Protein AF-A0A6G6WW47-F1 (afdb_monomer)

Foldseek 3Di:
DAAPLLADPPLDFADEPPDPVCVVVVPFLRYWYCQFFFALTQGLVGDGFDFDKDFLVLCVVCLFAFPQDNPVPPDDDVDDRPRDRIGTQRGRKWKKKWFDKFFQSVLLLVLLVVLLVVCVPPPLPPPLAPDRSSQLVVCLLAQHGSQQAGLLVVQRDHPCVVPVPDHRDDRDACCARPLPCQRHFCLHQCCLLQVQCNVPHPDSVSNSLSSSQGWGWDKDKDPQDPVVRGGTGIRTMTIGHDCVSHVVCSCPVRAPDQDTPNHHNAGRLAADDPPDWHWTWNDGPVGIDISTRRHHRMDGPDIDMDMGTDPSSVVSVVVSVVVVVVVDDDDPVVVVVVVPPDDDD

Nearest PDB structures (foldseek):
  8re3-assembly2_B  TM=8.094E-01  e=8.915E-19  Deinococcus radiodurans
  8re2-assembly1_A  TM=8.199E-01  e=2.166E-18  Deinococcus radiodurans
  5c2i-assembly1_D  TM=8.178E-01  e=2.072E-15  Nostoc sp. PCC 7120 = FACHB-418
  5c2i-assembly1_B  TM=8.128E-01  e=2.474E-15  Nostoc sp. PCC 7120 = FACHB-418
  5c2i-assembly1_A  TM=7.538E-01  e=3.326E-15  Nostoc sp. PCC 7120 = FACHB-418

pLDDT: mean 87.13, std 15.99, range [34.0, 98.62]

Structure (mmCIF, N/CA/C/O backbone):
data_AF-A0A6G6WW47-F1
#
_entry.id   AF-A0A6G6WW47-F1
#
loop_
_atom_site.group_PDB
_atom_site.id
_atom_site.type_symbol
_atom_site.label_atom_id
_atom_site.label_alt_id
_atom_site.label_comp_id
_atom_site.label_asym_id
_atom_site.label_entity_id
_atom_site.label_seq_id
_atom_site.pdbx_PDB_ins_code
_atom_site.Cartn_x
_atom_site.Cartn_y
_atom_site.Cartn_z
_atom_site.occupancy
_atom_site.B_iso_or_equiv
_atom_site.auth_seq_id
_atom_site.auth_comp_id
_atom_site.auth_asym_id
_atom_site.auth_atom_id
_atom_site.pdbx_PDB_model_num
ATOM 1 N N . MET A 1 1 ? 8.934 10.074 7.667 1.00 84.81 1 MET A N 1
ATOM 2 C CA . MET A 1 1 ? 8.170 11.097 6.914 1.00 84.81 1 MET A CA 1
ATOM 3 C C . MET A 1 1 ? 6.704 10.899 7.252 1.00 84.81 1 MET A C 1
ATOM 5 O O . MET A 1 1 ? 6.321 9.747 7.417 1.00 84.81 1 MET A O 1
ATOM 9 N N . LYS A 1 2 ? 5.922 11.968 7.418 1.00 93.69 2 LYS A N 1
ATOM 10 C CA . LYS A 1 2 ? 4.472 11.866 7.631 1.00 93.69 2 LYS A CA 1
ATOM 11 C C . LYS A 1 2 ? 3.735 12.345 6.388 1.00 93.69 2 LYS A C 1
ATOM 13 O O . LYS A 1 2 ? 4.197 13.291 5.753 1.00 93.69 2 LYS A O 1
ATOM 18 N N . GLU A 1 3 ? 2.652 11.668 6.038 1.00 94.50 3 GLU A N 1
ATOM 19 C CA . GLU A 1 3 ? 1.734 12.125 4.995 1.00 94.50 3 GLU A CA 1
ATOM 20 C C . GLU A 1 3 ? 0.726 13.154 5.572 1.00 94.50 3 GLU A C 1
ATOM 22 O O . GLU A 1 3 ? 0.686 13.334 6.793 1.00 94.50 3 GLU A O 1
ATOM 27 N N . PRO A 1 4 ? -0.020 13.897 4.735 1.00 95.75 4 PRO A N 1
ATOM 28 C CA . PRO A 1 4 ? -0.931 14.965 5.159 1.00 95.75 4 PRO A CA 1
ATOM 29 C C . PRO A 1 4 ? -1.975 14.620 6.233 1.00 95.75 4 PRO A C 1
ATOM 31 O O . PRO A 1 4 ? -2.266 15.490 7.050 1.00 95.75 4 PRO A O 1
ATOM 34 N N . PHE A 1 5 ? -2.510 13.394 6.307 1.00 96.31 5 PHE A N 1
ATOM 35 C CA . PHE A 1 5 ? -3.408 12.983 7.405 1.00 96.31 5 PHE A CA 1
ATOM 36 C C . PHE A 1 5 ? -2.664 12.758 8.745 1.00 96.31 5 PHE A C 1
ATOM 38 O O . PHE A 1 5 ? -3.272 12.571 9.809 1.00 96.31 5 PHE A O 1
ATOM 45 N N . GLY A 1 6 ? -1.332 12.840 8.733 1.00 96.00 6 GLY A N 1
ATOM 46 C CA . GLY A 1 6 ? -0.450 12.827 9.896 1.00 96.00 6 GLY A CA 1
ATOM 47 C C . GLY A 1 6 ? 0.144 11.461 10.239 1.00 96.00 6 GLY A C 1
ATOM 48 O O . GLY A 1 6 ? 0.785 11.341 11.289 1.00 96.00 6 GLY A O 1
ATOM 49 N N . PHE A 1 7 ? -0.038 10.448 9.394 1.00 97.81 7 PHE A N 1
ATOM 50 C CA . PHE A 1 7 ? 0.500 9.103 9.582 1.00 97.81 7 PHE A CA 1
ATOM 51 C C . PHE A 1 7 ? 1.934 8.994 9.076 1.00 97.81 7 PHE A C 1
ATOM 53 O O . PHE A 1 7 ? 2.295 9.551 8.040 1.00 97.81 7 PHE A O 1
ATOM 60 N N . VAL A 1 8 ? 2.780 8.260 9.805 1.00 96.44 8 VAL A N 1
ATOM 61 C CA . VAL A 1 8 ? 4.116 7.911 9.307 1.00 96.44 8 VAL A CA 1
ATOM 62 C C . VAL A 1 8 ? 3.977 6.996 8.093 1.00 96.44 8 VAL A C 1
ATOM 64 O O . VAL A 1 8 ? 3.407 5.909 8.183 1.00 96.44 8 VAL A O 1
ATOM 67 N N . ASP A 1 9 ? 4.564 7.420 6.978 1.00 93.88 9 ASP A N 1
ATOM 68 C CA . ASP A 1 9 ? 4.639 6.639 5.749 1.00 93.88 9 ASP A CA 1
ATOM 69 C C . ASP A 1 9 ? 6.059 6.086 5.516 1.00 93.88 9 ASP A C 1
ATOM 71 O O . ASP A 1 9 ? 7.041 6.516 6.128 1.00 93.88 9 ASP A O 1
ATOM 75 N N . GLY A 1 10 ? 6.165 5.099 4.627 1.00 92.75 10 GLY A N 1
ATOM 76 C CA . GLY A 1 10 ? 7.401 4.418 4.256 1.00 92.75 10 GLY A CA 1
ATOM 77 C C . GLY A 1 10 ? 7.805 3.286 5.201 1.00 92.75 10 GLY A C 1
ATOM 78 O O . GLY A 1 10 ? 8.890 2.743 5.037 1.00 92.75 10 GLY A O 1
ATOM 79 N N . VAL A 1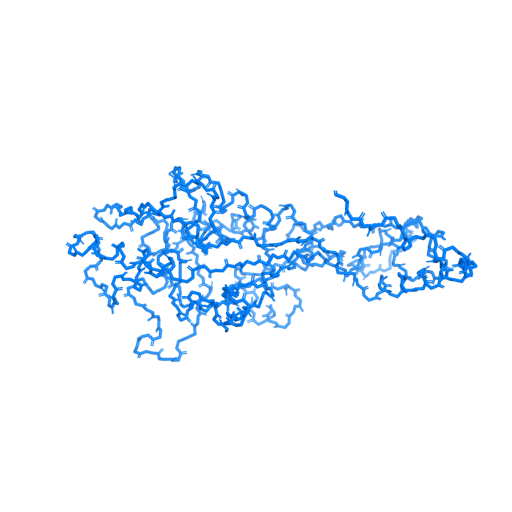 11 ? 6.947 2.910 6.159 1.00 94.62 11 VAL A N 1
ATOM 80 C CA . VAL A 1 11 ? 7.225 1.835 7.134 1.00 94.62 11 VAL A CA 1
ATOM 81 C C . VAL A 1 11 ? 7.288 0.463 6.464 1.00 94.62 11 VAL A C 1
ATOM 83 O O . VAL A 1 11 ? 8.220 -0.302 6.689 1.00 94.62 11 VAL A O 1
ATOM 86 N N . SER A 1 12 ? 6.282 0.137 5.646 1.00 94.62 12 SER A N 1
ATOM 87 C CA . SER A 1 12 ? 6.177 -1.174 5.005 1.00 94.62 12 SER A CA 1
ATOM 88 C C . SER A 1 12 ? 6.688 -1.116 3.573 1.00 94.62 12 SER A C 1
ATOM 90 O O . SER A 1 12 ? 5.996 -0.607 2.689 1.00 94.62 12 SER A O 1
ATOM 92 N N . GLN A 1 13 ? 7.901 -1.625 3.361 1.00 94.69 13 GLN A N 1
ATOM 93 C CA . GLN A 1 13 ? 8.553 -1.715 2.055 1.00 94.69 13 GLN A CA 1
ATOM 94 C C . GLN A 1 13 ? 9.030 -3.148 1.788 1.00 94.69 13 GLN A C 1
ATOM 96 O O . GLN A 1 13 ? 9.307 -3.894 2.733 1.00 94.69 13 GLN A O 1
ATOM 101 N N . PRO A 1 14 ? 9.066 -3.583 0.519 1.00 95.69 14 PRO A N 1
ATOM 102 C CA . PRO A 1 14 ? 9.706 -4.838 0.150 1.00 95.69 14 PRO A CA 1
ATOM 103 C C . PRO A 1 14 ? 11.213 -4.790 0.416 1.00 95.69 14 PRO A C 1
ATOM 105 O O . PRO A 1 14 ? 11.856 -3.764 0.199 1.00 95.69 14 PRO A O 1
ATOM 108 N N . LEU A 1 15 ? 11.782 -5.918 0.841 1.00 95.25 15 LEU A N 1
ATOM 109 C CA . LEU A 1 15 ? 13.226 -6.099 0.958 1.00 95.25 15 LEU A CA 1
ATOM 110 C C . LEU A 1 15 ? 13.729 -6.874 -0.258 1.00 95.25 15 LEU A C 1
ATOM 112 O O . LEU A 1 15 ? 13.485 -8.071 -0.402 1.00 95.25 15 LEU A O 1
ATOM 116 N N . ILE A 1 16 ? 14.435 -6.183 -1.149 1.00 95.44 16 ILE A N 1
ATOM 117 C CA . ILE A 1 16 ? 14.914 -6.781 -2.396 1.00 95.44 16 ILE A CA 1
ATOM 118 C C . ILE A 1 16 ? 16.117 -7.680 -2.101 1.00 95.44 16 ILE A C 1
ATOM 120 O O . ILE A 1 16 ? 17.148 -7.206 -1.605 1.00 95.44 16 ILE A O 1
ATOM 124 N N . ARG A 1 17 ? 16.006 -8.974 -2.420 1.00 94.19 17 ARG A N 1
ATOM 125 C CA . ARG A 1 17 ? 17.096 -9.949 -2.260 1.00 94.19 17 ARG A CA 1
ATOM 126 C C . ARG A 1 17 ? 18.360 -9.470 -2.980 1.00 94.19 17 ARG A C 1
ATOM 128 O O . ARG A 1 17 ? 18.305 -8.935 -4.082 1.00 94.19 17 ARG A O 1
ATOM 135 N N . GLY A 1 18 ? 19.510 -9.652 -2.333 1.00 89.94 18 GLY A N 1
ATOM 136 C CA . GLY A 1 18 ? 20.811 -9.177 -2.821 1.00 89.94 18 GLY A CA 1
ATOM 137 C C . GLY A 1 18 ? 21.220 -7.789 -2.310 1.00 89.94 18 GLY A C 1
ATOM 138 O O . GLY A 1 18 ? 22.408 -7.467 -2.342 1.00 89.94 18 GLY A O 1
ATOM 139 N N . THR A 1 19 ? 20.294 -6.992 -1.765 1.00 92.38 19 THR A N 1
ATOM 140 C CA . THR A 1 19 ? 20.631 -5.719 -1.102 1.00 92.38 19 THR A CA 1
ATOM 141 C C . THR A 1 19 ? 21.221 -5.937 0.297 1.00 92.38 19 THR A C 1
ATOM 143 O O . THR A 1 19 ? 20.983 -6.960 0.940 1.00 92.38 19 THR A O 1
ATOM 146 N N . LEU A 1 20 ? 21.970 -4.952 0.813 1.00 91.44 20 LEU A N 1
ATOM 147 C CA . LEU A 1 20 ? 22.524 -5.007 2.176 1.00 91.44 20 LEU A CA 1
ATOM 148 C C . LEU A 1 20 ? 21.438 -5.114 3.255 1.00 91.44 20 LEU A C 1
ATOM 150 O O . LEU A 1 20 ? 21.653 -5.763 4.272 1.00 91.44 20 LEU A O 1
ATOM 154 N N . GLN A 1 21 ? 20.282 -4.484 3.037 1.00 88.69 21 GLN A N 1
ATOM 155 C CA . GLN A 1 21 ? 19.154 -4.548 3.967 1.00 88.69 21 GLN A CA 1
ATOM 156 C C . GLN A 1 21 ? 18.558 -5.957 4.012 1.00 88.69 21 GLN A C 1
ATOM 158 O O . GLN A 1 21 ? 18.361 -6.488 5.098 1.00 88.69 21 GLN A O 1
ATOM 163 N N . ALA A 1 22 ? 18.367 -6.595 2.852 1.00 91.69 22 ALA A N 1
ATOM 164 C CA . ALA A 1 22 ? 17.894 -7.975 2.783 1.00 91.69 22 ALA A CA 1
ATOM 165 C C . ALA A 1 22 ? 18.866 -8.967 3.446 1.00 91.69 22 ALA A C 1
ATOM 167 O O . ALA A 1 22 ? 18.422 -9.855 4.161 1.00 91.69 22 ALA A O 1
ATOM 168 N N . LYS A 1 23 ? 20.185 -8.780 3.289 1.00 91.50 23 LYS A N 1
ATOM 169 C CA . LYS A 1 23 ? 21.205 -9.611 3.967 1.00 91.50 23 LYS A CA 1
ATOM 170 C C . LYS A 1 23 ? 21.188 -9.492 5.494 1.00 91.50 23 LYS A C 1
ATOM 172 O O . LYS A 1 23 ? 21.652 -10.380 6.188 1.00 91.50 23 LYS A O 1
ATOM 177 N N . ARG A 1 24 ? 20.695 -8.375 6.036 1.00 90.94 24 ARG A N 1
ATOM 178 C CA . ARG A 1 24 ? 20.545 -8.186 7.490 1.00 90.94 24 ARG A CA 1
ATOM 179 C C . ARG A 1 24 ? 19.235 -8.765 8.029 1.00 90.94 24 ARG A C 1
ATOM 181 O O . ARG A 1 24 ? 19.043 -8.772 9.238 1.00 90.94 24 ARG A O 1
ATOM 188 N N . ALA A 1 25 ? 18.341 -9.200 7.146 1.00 90.62 25 ALA A N 1
ATOM 189 C CA . ALA A 1 25 ? 16.989 -9.634 7.465 1.00 90.62 25 ALA A CA 1
ATOM 190 C C . ALA A 1 25 ? 16.604 -10.844 6.594 1.00 90.62 25 ALA A C 1
ATOM 192 O O . ALA A 1 25 ? 15.568 -10.835 5.932 1.00 90.62 25 ALA A O 1
ATOM 193 N N . GLU A 1 26 ? 17.465 -11.868 6.564 1.00 86.88 26 GLU A N 1
ATOM 194 C CA . GLU A 1 26 ? 17.342 -13.033 5.666 1.00 86.88 26 GLU A CA 1
ATOM 195 C C . GLU A 1 26 ? 16.099 -13.899 5.930 1.00 86.88 26 GLU A C 1
ATOM 197 O O . GLU A 1 26 ? 15.648 -14.615 5.037 1.00 86.88 26 GLU A O 1
ATOM 202 N N . GLU A 1 27 ? 15.509 -13.776 7.117 1.00 88.25 27 GLU A N 1
ATOM 203 C CA . GLU A 1 27 ? 14.279 -14.467 7.519 1.00 88.25 27 GLU A CA 1
ATOM 204 C C . GLU A 1 27 ? 13.033 -13.566 7.442 1.00 88.25 27 GLU A C 1
ATOM 206 O O . GLU A 1 27 ? 11.940 -13.979 7.821 1.00 88.25 27 GLU A O 1
ATOM 211 N N . SER A 1 28 ? 13.166 -12.327 6.949 1.00 93.06 28 SER A N 1
ATOM 212 C CA . SER A 1 28 ? 12.041 -11.388 6.883 1.00 93.06 28 SER A CA 1
ATOM 213 C C . SER A 1 28 ? 10.956 -11.863 5.920 1.00 93.06 28 SER A C 1
ATOM 215 O O . SER A 1 28 ? 11.213 -12.226 4.766 1.00 93.06 28 SER A O 1
ATOM 217 N N . ILE A 1 29 ? 9.704 -11.715 6.353 1.00 94.31 29 ILE A N 1
ATOM 218 C CA . ILE A 1 29 ? 8.507 -11.993 5.546 1.00 94.31 29 ILE A CA 1
ATOM 219 C C . ILE A 1 29 ? 8.359 -11.036 4.351 1.00 94.31 29 ILE A C 1
ATOM 221 O O . ILE A 1 29 ? 7.514 -11.235 3.474 1.00 94.31 29 ILE A O 1
ATOM 225 N N . HIS A 1 30 ? 9.158 -9.966 4.314 1.00 94.75 30 HIS A N 1
ATOM 226 C CA . HIS A 1 30 ? 9.123 -8.944 3.275 1.00 94.75 30 HIS A CA 1
ATOM 227 C C . HIS A 1 30 ? 10.136 -9.161 2.154 1.00 94.75 30 HIS A C 1
ATOM 229 O O . HIS A 1 30 ? 10.204 -8.319 1.253 1.00 94.75 30 HIS A O 1
ATOM 235 N N . LEU A 1 31 ? 10.905 -10.250 2.201 1.00 95.31 31 LEU A N 1
ATOM 236 C CA . LEU A 1 31 ? 11.870 -10.581 1.166 1.00 95.31 31 LEU A CA 1
ATOM 237 C C . LEU A 1 31 ? 11.197 -10.922 -0.156 1.00 95.31 31 LEU A C 1
ATOM 239 O O . LEU A 1 31 ? 10.302 -11.761 -0.230 1.00 95.31 31 LEU A O 1
ATOM 243 N N . VAL A 1 32 ? 11.707 -10.306 -1.213 1.00 95.25 32 VAL A N 1
ATOM 244 C CA . VAL A 1 32 ? 11.216 -10.465 -2.578 1.00 95.25 32 VAL A CA 1
ATOM 245 C C . VAL A 1 32 ? 12.378 -10.438 -3.560 1.00 95.25 32 VAL A C 1
ATOM 247 O O . VAL A 1 32 ? 13.391 -9.762 -3.347 1.00 95.25 32 VAL A O 1
ATOM 250 N N . SER A 1 33 ? 12.256 -11.215 -4.626 1.00 94.19 33 SER A N 1
ATOM 251 C CA . SER A 1 33 ? 13.260 -11.298 -5.675 1.00 94.19 33 SER A CA 1
ATOM 252 C C . SER A 1 33 ? 13.367 -9.978 -6.449 1.00 94.19 33 SER A C 1
ATOM 254 O O . SER A 1 33 ? 12.375 -9.268 -6.616 1.00 94.19 33 SER A O 1
ATOM 256 N N . PRO A 1 34 ? 14.561 -9.631 -6.959 1.00 94.38 34 PRO A N 1
ATOM 257 C CA . PRO A 1 34 ? 14.764 -8.403 -7.725 1.00 94.38 34 PRO A CA 1
ATOM 258 C C . PRO A 1 34 ? 13.900 -8.298 -8.985 1.00 94.38 34 PRO A C 1
ATOM 260 O O . PRO A 1 34 ? 13.562 -7.179 -9.356 1.00 94.38 34 PRO A O 1
ATOM 263 N N . GLY A 1 35 ? 13.490 -9.414 -9.600 1.00 92.31 35 GLY A N 1
ATOM 264 C CA . GLY A 1 35 ? 12.604 -9.413 -10.770 1.00 92.31 35 GLY A CA 1
ATOM 265 C C . GLY A 1 35 ? 11.219 -8.822 -10.531 1.00 92.31 35 GLY A C 1
ATOM 266 O O . GLY A 1 35 ? 10.555 -8.435 -11.481 1.00 92.31 35 GLY A O 1
ATOM 267 N N . GLU A 1 36 ? 10.804 -8.667 -9.272 1.00 94.38 36 GLU A N 1
ATOM 268 C CA . GLU A 1 36 ? 9.579 -7.938 -8.922 1.00 94.38 36 GLU A CA 1
ATOM 269 C C . GLU A 1 36 ? 9.703 -6.421 -9.183 1.00 94.38 36 GLU A C 1
ATOM 271 O O . GLU A 1 36 ? 8.696 -5.726 -9.318 1.00 94.38 36 GLU A O 1
ATOM 276 N N . PHE A 1 37 ? 10.931 -5.882 -9.254 1.00 95.88 37 PHE A N 1
ATOM 277 C CA . PHE A 1 37 ? 11.186 -4.437 -9.389 1.00 95.88 37 PHE A CA 1
ATOM 278 C C . PHE A 1 37 ? 12.164 -4.061 -10.500 1.00 95.88 37 PHE A C 1
ATOM 280 O O . PHE A 1 37 ? 12.192 -2.894 -10.881 1.00 95.88 37 PHE A O 1
ATOM 287 N N . ILE A 1 38 ? 12.960 -4.996 -11.019 1.00 94.94 38 ILE A N 1
ATOM 288 C CA . ILE A 1 38 ? 13.988 -4.734 -12.029 1.00 94.94 38 ILE A CA 1
ATOM 289 C C . ILE A 1 38 ? 13.878 -5.760 -13.161 1.00 94.94 38 ILE A C 1
ATOM 291 O O . ILE A 1 38 ? 14.036 -6.962 -12.946 1.00 94.94 38 ILE A O 1
ATOM 295 N N . ILE A 1 39 ? 13.673 -5.279 -14.386 1.00 92.62 39 ILE A N 1
ATOM 296 C CA . ILE A 1 39 ? 13.569 -6.118 -15.585 1.00 92.62 39 ILE A CA 1
ATOM 297 C C . ILE A 1 39 ? 14.890 -6.848 -15.860 1.00 92.62 39 ILE A C 1
ATOM 299 O O . ILE A 1 39 ? 15.985 -6.279 -15.769 1.00 92.62 39 ILE A O 1
ATOM 303 N N . GLY A 1 40 ? 14.776 -8.123 -16.241 1.00 88.25 40 GLY A N 1
ATOM 304 C CA . GLY A 1 40 ? 15.901 -9.017 -16.524 1.00 88.25 40 GLY A CA 1
ATOM 305 C C . GLY A 1 40 ? 16.403 -9.808 -15.311 1.00 88.25 40 GLY A C 1
ATOM 306 O O . GLY A 1 40 ? 17.397 -10.534 -15.401 1.00 88.25 40 GLY A O 1
ATOM 307 N N . TYR A 1 41 ? 15.729 -9.692 -14.174 1.00 90.38 41 TYR A N 1
ATOM 308 C CA . TYR A 1 41 ? 15.999 -10.498 -12.991 1.00 90.38 41 TYR A CA 1
ATOM 309 C C . TYR A 1 41 ? 14.837 -11.472 -12.756 1.00 90.38 41 TYR A C 1
ATOM 311 O O . TYR A 1 41 ? 13.704 -11.122 -13.081 1.00 90.38 41 TYR A O 1
ATOM 319 N N . PRO A 1 42 ? 15.090 -12.673 -12.207 1.00 89.69 42 PRO A N 1
ATOM 320 C CA . PRO A 1 42 ? 14.027 -13.594 -11.836 1.00 89.69 42 PRO A CA 1
ATOM 321 C C . PRO A 1 42 ? 13.111 -12.985 -10.774 1.00 89.69 42 PRO A C 1
ATOM 323 O O . PRO A 1 42 ? 13.587 -12.358 -9.820 1.00 89.69 42 PRO A O 1
ATOM 326 N N . ASP A 1 43 ? 11.807 -13.165 -10.949 1.00 88.75 43 ASP A N 1
ATOM 327 C CA . ASP A 1 43 ? 10.774 -12.801 -9.984 1.00 88.75 43 ASP A CA 1
ATOM 328 C C . ASP A 1 43 ? 10.709 -13.823 -8.827 1.00 88.75 43 ASP A C 1
ATOM 330 O O . ASP A 1 43 ? 11.592 -14.675 -8.670 1.00 88.75 43 ASP A O 1
ATOM 334 N N . ASN A 1 44 ? 9.704 -13.733 -7.952 1.00 88.50 44 ASN A N 1
ATOM 335 C CA . ASN A 1 44 ? 9.575 -14.666 -6.825 1.00 88.50 44 ASN A CA 1
ATOM 336 C C . ASN A 1 44 ? 9.361 -16.132 -7.244 1.00 88.50 44 ASN A C 1
ATOM 338 O O . ASN A 1 44 ? 9.592 -17.031 -6.438 1.00 88.50 44 ASN A O 1
ATOM 342 N N . LEU A 1 45 ? 8.916 -16.381 -8.477 1.00 84.31 45 LEU A N 1
ATOM 343 C CA . LEU A 1 45 ? 8.707 -17.716 -9.037 1.00 84.31 45 LEU A CA 1
ATOM 344 C C . LEU A 1 45 ? 9.888 -18.184 -9.897 1.00 84.31 45 LEU A C 1
ATOM 346 O O . LEU A 1 45 ? 9.876 -19.309 -10.392 1.00 84.31 45 LEU A O 1
ATOM 350 N N . GLY A 1 46 ? 10.909 -17.343 -10.068 1.00 84.94 46 GLY A N 1
ATOM 351 C CA . GLY A 1 46 ? 12.055 -17.633 -10.918 1.00 84.94 46 GLY A CA 1
ATOM 352 C C . GLY A 1 46 ? 11.836 -17.293 -12.395 1.00 84.94 46 GLY A C 1
ATOM 353 O O . GLY A 1 46 ? 12.713 -17.583 -13.207 1.00 84.94 46 GLY A O 1
ATOM 354 N N . TYR A 1 47 ? 10.710 -16.670 -12.759 1.00 84.56 47 TYR A N 1
ATOM 355 C CA . TYR A 1 47 ? 10.449 -16.254 -14.136 1.00 84.56 47 TYR A CA 1
ATOM 356 C C . TYR A 1 47 ? 11.096 -14.905 -14.432 1.00 84.56 47 TYR A C 1
ATOM 358 O O . TYR A 1 47 ? 11.185 -14.036 -13.566 1.00 84.56 47 TYR A O 1
ATOM 366 N N . LEU A 1 48 ? 11.534 -14.715 -15.676 1.00 83.62 48 LEU A N 1
ATOM 367 C CA . LEU A 1 48 ? 11.960 -13.408 -16.160 1.00 83.62 48 LEU A CA 1
ATOM 368 C C . LEU A 1 48 ? 10.729 -12.637 -16.645 1.00 83.62 48 LEU A C 1
ATOM 370 O O . LEU A 1 48 ? 10.017 -13.145 -17.515 1.00 83.62 48 LEU A O 1
ATOM 374 N N . PRO A 1 49 ? 10.473 -11.428 -16.120 1.00 80.25 49 PRO A N 1
ATOM 375 C CA . PRO A 1 49 ? 9.370 -10.617 -16.600 1.00 80.25 49 PRO A CA 1
ATOM 376 C C . PRO A 1 49 ? 9.514 -10.271 -18.090 1.00 80.25 49 PRO A C 1
ATOM 378 O O . PRO A 1 49 ? 10.645 -10.165 -18.584 1.00 80.25 49 PRO A O 1
ATOM 381 N N . PRO A 1 50 ? 8.395 -10.044 -18.801 1.00 83.56 50 PRO A N 1
ATOM 382 C CA . PRO A 1 50 ? 8.426 -9.582 -20.181 1.00 83.56 50 PRO A CA 1
ATOM 383 C C . PRO A 1 50 ? 9.239 -8.293 -20.307 1.00 83.56 50 PRO A C 1
ATOM 385 O O . PRO A 1 50 ? 9.191 -7.419 -19.442 1.00 83.56 50 PRO A O 1
ATOM 388 N N . THR A 1 51 ? 9.971 -8.162 -21.409 1.00 88.38 51 THR A N 1
ATOM 389 C CA . THR A 1 51 ? 10.804 -6.990 -21.673 1.00 88.38 51 THR A CA 1
ATOM 390 C C . THR A 1 51 ? 10.603 -6.479 -23.092 1.00 88.38 51 THR A C 1
ATOM 392 O O . THR A 1 51 ? 10.393 -7.252 -24.033 1.00 88.38 51 THR A O 1
ATOM 395 N N . ALA A 1 52 ? 10.688 -5.161 -23.252 1.00 89.69 52 ALA A N 1
ATOM 396 C CA . ALA A 1 52 ? 10.745 -4.545 -24.564 1.00 89.69 52 ALA A CA 1
ATOM 397 C C . ALA A 1 52 ? 12.078 -4.889 -25.242 1.00 89.69 52 ALA A C 1
ATOM 399 O O . ALA A 1 52 ? 13.128 -4.997 -24.603 1.00 89.69 52 ALA A O 1
ATOM 400 N N . SER A 1 53 ? 12.049 -5.037 -26.564 1.00 90.50 53 SER A N 1
ATOM 401 C CA . SER A 1 53 ? 13.251 -5.300 -27.352 1.00 90.50 53 SER A CA 1
ATOM 402 C C . SER A 1 53 ? 13.212 -4.611 -28.712 1.00 90.50 53 SER A C 1
ATOM 404 O O . SER A 1 53 ? 12.138 -4.307 -29.237 1.00 90.50 53 SER A O 1
ATOM 406 N N . VAL A 1 54 ? 14.391 -4.396 -29.286 1.00 91.88 54 VAL A N 1
ATOM 407 C CA . VAL A 1 54 ? 14.598 -3.849 -30.636 1.00 91.88 54 VAL A CA 1
ATOM 408 C C . VAL A 1 54 ? 15.330 -4.867 -31.510 1.00 91.88 54 VAL A C 1
ATOM 410 O O . VAL A 1 54 ? 15.828 -5.876 -30.997 1.00 91.88 54 VAL A O 1
ATOM 413 N N . GLY A 1 55 ? 15.329 -4.675 -32.830 1.00 90.56 55 GLY A N 1
ATOM 414 C CA . GLY A 1 55 ? 16.109 -5.517 -33.733 1.00 90.56 55 GLY A CA 1
ATOM 415 C C . GLY A 1 55 ? 17.603 -5.222 -33.604 1.00 90.56 55 GLY A C 1
ATOM 416 O O . GLY A 1 55 ? 17.999 -4.128 -33.218 1.00 90.56 55 GLY A O 1
ATOM 417 N N . ARG A 1 56 ? 18.456 -6.183 -33.961 1.00 86.75 56 ARG A N 1
ATOM 418 C CA . ARG A 1 56 ? 19.916 -5.998 -33.980 1.00 86.75 56 ARG A CA 1
ATOM 419 C C . ARG A 1 56 ? 20.340 -4.805 -34.844 1.00 86.75 56 ARG A C 1
ATOM 421 O O . ARG A 1 56 ? 21.260 -4.089 -34.474 1.00 86.75 56 ARG A O 1
ATOM 428 N N . ASN A 1 57 ? 19.657 -4.586 -35.967 1.00 88.44 57 ASN A N 1
ATOM 429 C CA . ASN A 1 57 ? 19.946 -3.474 -36.876 1.00 88.44 57 ASN A CA 1
ATOM 430 C C . ASN A 1 57 ? 19.617 -2.100 -36.270 1.00 88.44 57 ASN A C 1
ATOM 432 O O . ASN A 1 57 ? 20.194 -1.107 -36.702 1.00 88.44 57 ASN A O 1
ATOM 436 N N . ASP A 1 58 ? 18.734 -2.048 -35.268 1.00 89.38 58 ASP A N 1
ATOM 437 C CA . ASP A 1 58 ? 18.382 -0.809 -34.570 1.00 89.38 58 ASP A CA 1
ATOM 438 C C . ASP A 1 58 ? 19.433 -0.428 -33.512 1.00 89.38 58 ASP A C 1
ATOM 440 O O . ASP A 1 58 ? 19.478 0.719 -33.078 1.00 89.38 58 ASP A O 1
ATOM 444 N N . ASP A 1 59 ? 20.318 -1.362 -33.135 1.00 87.50 59 ASP A N 1
ATOM 445 C CA . ASP A 1 59 ? 21.442 -1.165 -32.211 1.00 87.50 59 ASP A CA 1
ATOM 446 C C . ASP A 1 59 ? 22.791 -1.473 -32.893 1.00 87.50 59 ASP A C 1
ATOM 448 O O . ASP A 1 59 ? 23.481 -2.437 -32.544 1.00 87.50 59 ASP A O 1
ATOM 452 N N . PRO A 1 60 ? 23.207 -0.661 -33.885 1.00 83.62 60 PRO A N 1
ATOM 453 C CA . PRO A 1 60 ? 24.422 -0.913 -34.664 1.00 83.62 60 PRO A CA 1
ATOM 454 C C . PRO A 1 60 ? 25.710 -0.813 -33.834 1.00 83.62 60 PRO A C 1
ATOM 456 O O . PRO A 1 60 ? 26.760 -1.284 -34.266 1.00 83.62 60 PRO A O 1
ATOM 459 N N . LEU A 1 61 ? 25.638 -0.189 -32.655 1.00 86.31 61 LEU A N 1
ATOM 460 C CA . LEU A 1 61 ? 26.754 -0.030 -31.724 1.00 86.31 61 LEU A CA 1
ATOM 461 C C . LEU A 1 61 ? 26.806 -1.141 -30.658 1.00 86.31 61 LEU A C 1
ATOM 463 O O . LEU A 1 61 ? 27.669 -1.077 -29.785 1.00 86.31 61 LEU A O 1
ATOM 467 N N . ASP A 1 62 ? 25.900 -2.127 -30.729 1.00 87.06 62 ASP A N 1
ATOM 468 C CA . ASP A 1 62 ? 25.786 -3.273 -29.812 1.00 87.06 62 ASP A CA 1
ATOM 469 C C . ASP A 1 62 ? 25.802 -2.846 -28.332 1.00 87.06 62 ASP A C 1
ATOM 471 O O . ASP A 1 62 ? 26.502 -3.405 -27.485 1.00 87.06 62 ASP A O 1
ATOM 475 N N . LEU A 1 63 ? 25.061 -1.777 -28.025 1.00 87.88 63 LEU A N 1
ATOM 476 C CA . LEU A 1 63 ? 24.993 -1.207 -26.685 1.00 87.88 63 LEU A CA 1
ATOM 477 C C . LEU A 1 63 ? 24.110 -2.053 -25.779 1.00 87.88 63 LEU A C 1
ATOM 479 O O . LEU A 1 63 ? 24.415 -2.218 -24.598 1.00 87.88 63 LEU A O 1
ATOM 483 N N . LEU A 1 64 ? 22.992 -2.540 -26.306 1.00 89.31 64 LEU A N 1
ATOM 484 C CA . LEU A 1 64 ? 21.985 -3.278 -25.568 1.00 89.31 64 LEU A CA 1
ATO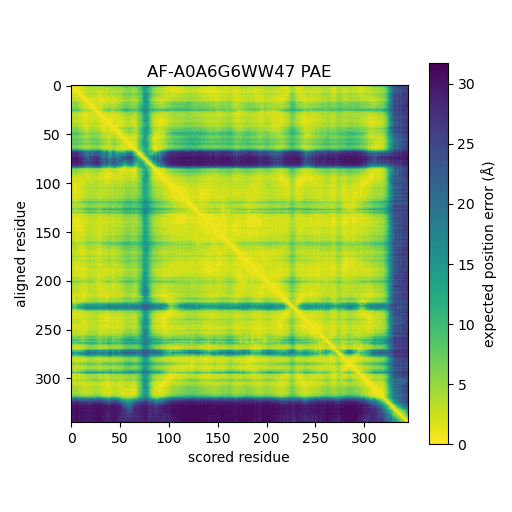M 485 C C . LEU A 1 64 ? 22.384 -4.759 -25.435 1.00 89.31 64 LEU A C 1
ATOM 487 O O . LEU A 1 64 ? 22.959 -5.353 -26.345 1.00 89.31 64 LEU A O 1
ATOM 491 N N . PRO A 1 65 ? 22.041 -5.414 -24.317 1.00 87.44 65 PRO A N 1
ATOM 492 C CA . PRO A 1 65 ? 22.287 -6.841 -24.161 1.00 87.44 65 PRO A CA 1
ATOM 493 C C . PRO A 1 65 ? 21.436 -7.666 -25.134 1.00 87.44 65 PRO A C 1
ATOM 495 O O . PRO A 1 65 ? 20.308 -7.304 -25.472 1.00 87.44 65 PRO A O 1
ATOM 498 N N . THR A 1 66 ? 21.954 -8.819 -25.559 1.00 84.81 66 THR A N 1
ATOM 499 C CA . THR A 1 66 ? 21.193 -9.757 -26.399 1.00 84.81 66 THR A CA 1
ATOM 500 C C . THR A 1 66 ? 20.047 -10.375 -25.600 1.00 84.81 66 THR A C 1
ATOM 502 O O . THR A 1 66 ? 20.248 -10.887 -24.496 1.00 84.81 66 THR A O 1
ATOM 505 N N . LEU A 1 67 ? 18.839 -10.347 -26.164 1.00 77.69 67 LEU A N 1
ATOM 506 C CA . LEU A 1 67 ? 17.667 -10.964 -25.551 1.00 77.69 67 LEU A CA 1
ATOM 507 C C . LEU A 1 67 ? 17.835 -12.495 -25.549 1.00 77.69 67 LEU A C 1
ATOM 509 O O . LEU A 1 67 ? 18.244 -13.073 -26.553 1.00 77.69 67 LEU A O 1
ATOM 513 N N . GLY A 1 68 ? 17.535 -13.160 -24.432 1.00 64.88 68 GLY A N 1
ATOM 514 C CA . GLY A 1 68 ? 17.753 -14.608 -24.271 1.00 64.88 68 GLY A CA 1
ATOM 515 C C . GLY A 1 68 ? 19.122 -14.992 -23.693 1.00 64.88 68 GLY A C 1
ATOM 516 O O . GLY A 1 68 ? 19.344 -16.162 -23.387 1.00 64.88 68 GLY A O 1
ATOM 517 N N . PHE A 1 69 ? 20.021 -14.026 -23.469 1.00 57.97 69 PHE A N 1
ATOM 518 C CA . PHE A 1 69 ? 21.161 -14.224 -22.575 1.00 57.97 69 PHE A CA 1
ATOM 519 C C . PHE A 1 69 ? 20.658 -14.318 -21.126 1.00 57.97 69 PHE A C 1
ATOM 521 O O . PHE A 1 69 ? 20.020 -13.387 -20.634 1.00 57.97 69 PHE A O 1
ATOM 528 N N . ASP A 1 70 ? 20.939 -15.430 -20.443 1.00 57.38 70 ASP A N 1
ATOM 529 C CA . ASP A 1 70 ? 20.677 -15.597 -19.009 1.00 57.38 70 ASP A CA 1
ATOM 530 C C . ASP A 1 70 ? 21.935 -15.213 -18.204 1.00 57.38 70 ASP A C 1
ATOM 532 O O . ASP A 1 70 ? 22.882 -16.001 -18.131 1.00 57.38 70 ASP A O 1
ATOM 536 N N . PRO A 1 71 ? 21.983 -14.028 -17.570 1.00 49.56 71 PRO A N 1
ATOM 537 C CA . PRO A 1 71 ? 23.141 -13.611 -16.785 1.00 49.56 71 PRO A CA 1
ATOM 538 C C . PRO A 1 71 ? 23.323 -14.391 -15.475 1.00 49.56 71 PRO A C 1
ATOM 540 O O . PRO A 1 71 ? 24.377 -14.259 -14.853 1.00 49.56 71 PRO A O 1
ATOM 543 N N . PHE A 1 72 ? 22.348 -15.202 -15.045 1.00 50.28 72 PHE A N 1
ATOM 544 C CA . PHE A 1 72 ? 22.488 -16.093 -13.887 1.00 50.28 72 PHE A CA 1
ATOM 545 C C . PHE A 1 72 ? 23.131 -17.436 -14.253 1.00 50.28 72 PHE A C 1
ATOM 547 O O . PHE A 1 72 ? 23.606 -18.150 -13.369 1.00 50.28 72 PHE A O 1
ATOM 554 N N . ARG A 1 73 ? 23.268 -17.749 -15.549 1.00 50.41 73 ARG A N 1
ATOM 555 C CA . ARG A 1 73 ? 24.120 -18.836 -16.054 1.00 50.41 73 ARG A CA 1
ATOM 556 C C . ARG A 1 73 ? 25.563 -18.357 -16.243 1.00 50.41 73 ARG A C 1
ATOM 558 O O . ARG A 1 73 ? 26.089 -18.311 -17.349 1.00 50.41 73 ARG A O 1
ATOM 565 N N . GLN A 1 74 ? 26.250 -18.036 -15.147 1.00 41.34 74 GLN A N 1
ATOM 566 C CA . GLN A 1 74 ? 27.704 -17.829 -15.169 1.00 41.34 74 GLN A CA 1
ATOM 567 C C . GLN A 1 74 ? 28.460 -19.170 -15.137 1.00 41.34 74 GLN A C 1
ATOM 569 O O . GLN A 1 74 ? 29.040 -19.492 -14.107 1.00 41.34 74 GLN A O 1
ATOM 574 N N . ARG A 1 75 ? 28.476 -19.963 -16.223 1.00 44.50 75 ARG A N 1
ATOM 575 C CA . ARG A 1 75 ? 29.496 -21.015 -16.474 1.00 44.50 75 ARG A CA 1
ATOM 576 C C . ARG A 1 75 ? 29.617 -21.332 -17.971 1.00 44.50 75 ARG A C 1
ATOM 578 O O . ARG A 1 75 ? 28.628 -21.191 -18.686 1.00 44.50 75 ARG A O 1
ATOM 585 N N . PRO A 1 76 ? 30.806 -21.759 -18.446 1.00 39.03 76 PRO A N 1
ATOM 586 C CA . PRO A 1 76 ? 31.058 -21.978 -19.861 1.00 39.03 76 PRO A CA 1
ATOM 587 C C . PRO A 1 76 ? 30.281 -23.211 -20.308 1.00 39.03 76 PRO A C 1
ATOM 589 O O . PRO A 1 76 ? 30.662 -24.343 -20.024 1.00 39.03 76 PRO A O 1
ATOM 592 N N . TYR A 1 77 ? 29.169 -22.996 -20.994 1.00 39.84 77 TYR A N 1
ATOM 593 C CA . TYR A 1 77 ? 28.631 -24.017 -21.870 1.00 39.84 77 TYR A CA 1
ATOM 594 C C . TYR A 1 77 ? 29.264 -23.769 -23.236 1.00 39.84 77 TYR A C 1
ATOM 596 O O . TYR A 1 77 ? 29.167 -22.668 -23.771 1.00 39.84 77 TYR A O 1
ATOM 604 N N . PHE A 1 78 ? 29.898 -24.787 -23.817 1.00 52.78 78 PHE A N 1
ATOM 605 C CA . PHE A 1 78 ? 30.387 -24.774 -25.204 1.00 52.78 78 PHE A CA 1
ATOM 606 C C . PHE A 1 78 ? 29.251 -24.650 -26.243 1.00 52.78 78 PHE A C 1
ATOM 608 O O . PHE A 1 78 ? 29.470 -24.848 -27.433 1.00 52.78 78 PHE A O 1
ATOM 615 N N . SER A 1 79 ? 28.028 -24.334 -25.815 1.00 49.22 79 SER A N 1
ATOM 616 C CA . SER A 1 79 ? 26.959 -23.886 -26.690 1.00 49.22 79 SER A CA 1
ATOM 617 C C . SER A 1 79 ? 27.043 -22.371 -26.820 1.00 49.22 79 SER A C 1
ATOM 619 O O . SER A 1 79 ? 26.833 -21.650 -25.840 1.00 49.22 79 SER A O 1
ATOM 621 N N . SER A 1 80 ? 27.299 -21.887 -28.032 1.00 48.97 80 SER A N 1
ATOM 622 C CA . SER A 1 80 ? 27.001 -20.506 -28.400 1.00 48.97 80 SER A CA 1
ATOM 623 C C . SER A 1 80 ? 25.580 -20.184 -27.918 1.00 48.97 80 SER A C 1
ATOM 625 O O . SER A 1 80 ? 24.664 -20.945 -28.251 1.00 48.97 80 SER A O 1
ATOM 627 N N . PRO A 1 81 ? 25.363 -19.125 -27.111 1.00 52.16 81 PRO A N 1
ATOM 628 C CA . PRO A 1 81 ? 24.013 -18.645 -26.848 1.00 52.16 81 PRO A CA 1
ATOM 629 C C . PRO A 1 81 ? 23.326 -18.520 -28.203 1.00 52.16 81 PRO A C 1
ATOM 631 O O . PRO A 1 81 ? 23.948 -17.995 -29.129 1.00 52.16 81 PRO A O 1
ATOM 634 N N . GLN A 1 82 ? 22.109 -19.047 -28.355 1.00 53.84 82 GLN A N 1
ATOM 635 C CA . GLN A 1 82 ? 21.347 -18.823 -29.581 1.00 53.84 82 GLN A CA 1
ATOM 636 C C . GLN A 1 82 ? 21.260 -17.310 -29.753 1.00 53.84 82 GLN A C 1
ATOM 638 O O . GLN A 1 82 ? 20.608 -16.625 -28.966 1.00 53.84 82 GLN A O 1
ATOM 643 N N . THR A 1 83 ? 22.031 -16.780 -30.701 1.00 57.47 83 THR A N 1
ATOM 644 C CA . THR A 1 83 ? 22.108 -15.352 -30.952 1.00 57.47 83 THR A CA 1
ATOM 645 C C . THR A 1 83 ? 20.745 -14.960 -31.470 1.00 57.47 83 THR A C 1
ATOM 647 O O . THR A 1 83 ? 20.404 -15.257 -32.612 1.00 57.47 83 THR A O 1
ATOM 650 N N . THR A 1 84 ? 19.927 -14.366 -30.611 1.00 71.06 84 THR A N 1
ATOM 651 C CA . THR A 1 84 ? 18.700 -13.751 -31.084 1.00 71.06 84 THR A CA 1
ATOM 652 C C . THR A 1 84 ? 19.088 -12.458 -31.794 1.00 71.06 84 THR A C 1
ATOM 654 O O . THR A 1 84 ? 19.985 -11.726 -31.358 1.00 71.06 84 THR A O 1
ATOM 657 N N . ASP A 1 85 ? 18.379 -12.132 -32.869 1.00 81.88 85 ASP A N 1
ATOM 658 C CA . ASP A 1 85 ? 18.487 -10.819 -33.513 1.00 81.88 85 ASP A CA 1
ATOM 659 C C . ASP A 1 85 ? 17.759 -9.728 -32.711 1.00 81.88 85 ASP A C 1
ATOM 661 O O . ASP A 1 85 ? 17.427 -8.668 -33.239 1.00 81.88 85 ASP A O 1
ATOM 665 N N . ARG A 1 86 ? 17.474 -9.979 -31.427 1.00 88.31 86 ARG A N 1
ATOM 666 C CA . ARG A 1 86 ? 16.743 -9.078 -30.543 1.00 88.31 86 ARG A CA 1
ATOM 667 C C . ARG A 1 86 ? 17.662 -8.560 -29.446 1.00 88.31 86 ARG A C 1
ATOM 669 O O . ARG A 1 86 ? 18.492 -9.278 -28.886 1.0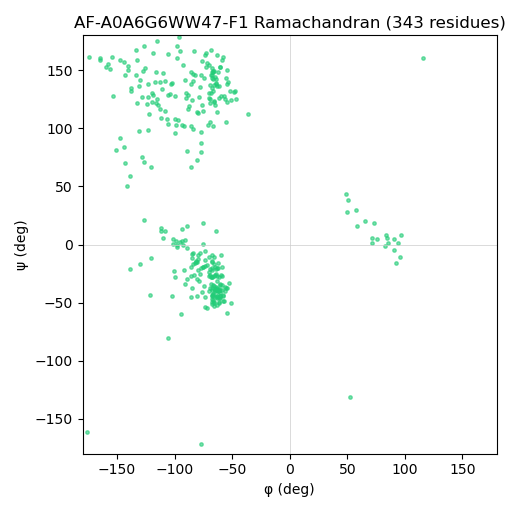0 88.31 86 ARG A O 1
ATOM 676 N N . ARG A 1 87 ? 17.502 -7.282 -29.135 1.00 90.12 87 ARG A N 1
ATOM 677 C CA . ARG A 1 87 ? 18.276 -6.551 -28.135 1.00 90.12 87 ARG A CA 1
ATOM 678 C C . ARG A 1 87 ? 17.345 -6.049 -27.043 1.00 90.12 87 ARG A C 1
ATOM 680 O O . ARG A 1 87 ? 16.302 -5.475 -27.343 1.00 90.12 87 ARG A O 1
ATOM 687 N N . ASP A 1 88 ? 17.679 -6.325 -25.790 1.00 90.75 88 ASP A N 1
ATOM 688 C CA . ASP A 1 88 ? 16.833 -6.060 -24.627 1.00 90.75 88 ASP A CA 1
ATOM 689 C C . ASP A 1 88 ? 16.996 -4.605 -24.158 1.00 90.75 88 ASP A C 1
ATOM 691 O O . ASP A 1 88 ? 17.949 -4.260 -23.456 1.00 90.75 88 ASP A O 1
ATOM 695 N N . ILE A 1 89 ? 16.051 -3.744 -24.552 1.00 92.56 89 ILE A N 1
ATOM 696 C CA . ILE A 1 89 ? 16.011 -2.335 -24.126 1.00 92.56 89 ILE A CA 1
ATOM 697 C C . ILE A 1 89 ? 15.418 -2.180 -22.720 1.00 92.56 89 ILE A C 1
ATOM 699 O O . ILE A 1 89 ? 15.685 -1.190 -22.039 1.00 92.56 89 ILE A O 1
ATOM 703 N N . GLY A 1 90 ? 14.628 -3.152 -22.255 1.00 92.56 90 GLY A N 1
ATOM 704 C CA . GLY A 1 90 ? 14.037 -3.105 -20.922 1.00 92.56 90 GLY A CA 1
ATOM 705 C C . GLY A 1 90 ? 15.020 -3.460 -19.806 1.00 92.56 90 GLY A C 1
ATOM 706 O O . GLY A 1 90 ? 14.794 -3.079 -18.656 1.00 92.56 90 GLY A O 1
ATOM 707 N N . ARG A 1 91 ? 16.126 -4.149 -20.121 1.00 91.69 91 ARG A N 1
ATOM 708 C CA . ARG A 1 91 ? 17.112 -4.637 -19.148 1.00 91.69 91 ARG A CA 1
ATOM 709 C C . ARG A 1 91 ? 17.531 -3.583 -18.124 1.00 91.69 91 ARG A C 1
ATOM 711 O O . ARG A 1 91 ? 17.960 -2.481 -18.470 1.00 91.69 91 ARG A O 1
ATOM 718 N N . ASN A 1 92 ? 17.524 -3.975 -16.847 1.00 93.50 92 ASN A N 1
ATOM 719 C CA . ASN A 1 92 ? 17.876 -3.121 -15.707 1.00 93.50 92 ASN A CA 1
ATOM 720 C C . ASN A 1 92 ? 17.006 -1.852 -15.597 1.00 93.50 92 ASN A C 1
ATOM 722 O O . ASN A 1 92 ? 17.395 -0.907 -14.910 1.00 93.50 92 ASN A O 1
ATOM 726 N N . GLY A 1 93 ? 15.867 -1.816 -16.289 1.00 95.50 93 GLY A N 1
ATOM 727 C CA . GLY A 1 93 ? 14.829 -0.812 -16.129 1.00 95.50 93 GLY A CA 1
ATOM 728 C C . GLY A 1 93 ? 13.713 -1.281 -15.200 1.00 95.50 93 GLY A C 1
ATOM 729 O O . GLY A 1 93 ? 13.728 -2.397 -14.676 1.00 95.50 93 GLY A O 1
ATOM 730 N N . THR A 1 94 ? 12.741 -0.404 -14.991 1.00 97.06 94 THR A N 1
ATOM 731 C CA . THR A 1 94 ? 11.553 -0.636 -14.159 1.00 97.06 94 THR A CA 1
ATOM 732 C C . THR A 1 94 ? 10.417 0.265 -14.632 1.00 97.06 94 THR A C 1
ATOM 734 O O . THR A 1 94 ? 10.669 1.263 -15.310 1.00 97.06 94 THR A O 1
ATOM 737 N N . PHE A 1 95 ? 9.175 -0.040 -14.275 1.00 97.38 95 PHE A N 1
ATOM 738 C CA . PHE A 1 95 ? 8.078 0.899 -14.466 1.00 97.38 95 PHE A CA 1
ATOM 739 C C . PHE A 1 95 ? 7.900 1.769 -13.228 1.00 97.38 95 PHE A C 1
ATOM 741 O O . PHE A 1 95 ? 8.026 1.314 -12.093 1.00 97.38 95 PHE A O 1
ATOM 748 N N . LEU A 1 96 ? 7.598 3.039 -13.469 1.00 98.06 96 LEU A N 1
ATOM 749 C CA . LEU A 1 96 ? 7.251 4.026 -12.464 1.00 98.06 96 LEU A CA 1
ATOM 750 C C . LEU A 1 96 ? 5.788 4.408 -12.651 1.00 98.06 96 LEU A C 1
ATOM 752 O O . LEU A 1 96 ? 5.410 4.998 -13.663 1.00 98.06 96 LEU A O 1
ATOM 756 N N . VAL A 1 97 ? 4.975 4.121 -11.646 1.00 98.31 97 VAL A N 1
ATOM 757 C CA . VAL A 1 97 ? 3.621 4.660 -11.556 1.00 98.31 97 VAL A CA 1
ATOM 758 C C . VAL A 1 97 ? 3.682 5.972 -10.795 1.00 98.31 97 VAL A C 1
ATOM 760 O O . VAL A 1 97 ? 4.249 6.014 -9.705 1.00 98.31 97 VAL A O 1
ATOM 763 N N . VAL A 1 98 ? 3.068 7.025 -11.336 1.00 97.94 98 VAL A N 1
ATOM 764 C CA . VAL A 1 98 ? 2.909 8.317 -10.659 1.00 97.94 98 VAL A CA 1
ATOM 765 C C . VAL A 1 98 ? 1.425 8.632 -10.522 1.00 97.94 98 VAL A C 1
ATOM 767 O O . VAL A 1 98 ? 0.679 8.579 -11.501 1.00 97.94 98 VAL A O 1
ATOM 770 N N . ARG A 1 99 ? 0.992 8.999 -9.314 1.00 96.38 99 ARG A N 1
ATOM 771 C CA . ARG A 1 99 ? -0.338 9.555 -9.044 1.00 96.38 99 ARG A CA 1
ATOM 772 C C . ARG A 1 99 ? -0.187 10.854 -8.256 1.00 96.38 99 ARG A C 1
ATOM 774 O O . ARG A 1 99 ? 0.451 10.882 -7.208 1.00 96.38 99 ARG A O 1
ATOM 781 N N . HIS A 1 100 ? -0.792 11.922 -8.755 1.00 95.12 100 HIS A N 1
ATOM 782 C CA . HIS A 1 100 ? -0.956 13.166 -8.014 1.00 95.12 100 HIS A CA 1
ATOM 783 C C . HIS A 1 100 ? -2.232 13.038 -7.178 1.00 95.12 100 HIS A C 1
ATOM 785 O O . HIS A 1 100 ? -3.335 13.097 -7.723 1.00 95.12 100 HIS A O 1
ATOM 791 N N . LEU A 1 101 ? -2.078 12.772 -5.881 1.00 95.00 101 LEU A N 1
ATOM 792 C CA . LEU A 1 101 ? -3.180 12.509 -4.959 1.00 95.00 101 LEU A CA 1
ATOM 793 C C . LEU A 1 101 ? -3.376 13.708 -4.038 1.00 95.00 101 LEU A C 1
ATOM 795 O O . LEU A 1 101 ? -2.578 13.928 -3.135 1.00 95.00 101 LEU A O 1
ATOM 799 N N . GLU A 1 102 ? -4.446 14.463 -4.243 1.00 95.12 102 GLU A N 1
ATOM 800 C CA . GLU A 1 102 ? -4.861 15.512 -3.315 1.00 95.12 102 GLU A CA 1
ATOM 801 C C . GLU A 1 102 ? -5.572 14.899 -2.111 1.00 95.12 102 GLU A C 1
ATOM 803 O O . GLU A 1 102 ? -6.421 14.026 -2.278 1.00 95.12 102 GLU A O 1
ATOM 808 N N . GLN A 1 103 ? -5.246 15.362 -0.905 1.00 95.25 103 GLN A N 1
ATOM 809 C CA . GLN A 1 103 ? -5.808 14.854 0.343 1.00 95.25 103 GLN A CA 1
ATOM 810 C C . GLN A 1 103 ? -6.617 15.942 1.049 1.00 95.25 103 GLN A C 1
ATOM 812 O O . GLN A 1 103 ? -6.116 17.013 1.391 1.00 95.25 103 GLN A O 1
ATOM 817 N N . ASN A 1 104 ? -7.892 15.655 1.292 1.00 94.31 104 ASN A N 1
ATOM 818 C CA . ASN A 1 104 ? -8.811 16.544 1.984 1.00 94.31 104 ASN A CA 1
ATOM 819 C C . ASN A 1 104 ? -8.757 16.288 3.497 1.00 94.31 104 ASN A C 1
ATOM 821 O O . ASN A 1 104 ? -9.596 15.571 4.042 1.00 94.31 104 ASN A O 1
ATOM 825 N N . VAL A 1 105 ? -7.737 16.854 4.150 1.00 94.75 105 VAL A N 1
ATOM 826 C CA . VAL A 1 105 ? -7.482 16.687 5.593 1.00 94.75 105 VAL A CA 1
ATOM 827 C C . VAL A 1 105 ? -8.681 17.141 6.425 1.00 94.75 105 VAL A C 1
ATOM 829 O O . VAL A 1 105 ? -9.123 16.395 7.292 1.00 94.75 105 VAL A O 1
ATOM 832 N N . ASP A 1 106 ? -9.287 18.280 6.084 1.00 94.06 106 ASP A N 1
ATOM 833 C CA . ASP A 1 106 ? -10.455 18.806 6.801 1.00 94.06 106 ASP A CA 1
ATOM 834 C C . ASP A 1 106 ? -11.638 17.831 6.759 1.00 94.06 106 ASP A C 1
ATOM 836 O O . ASP A 1 106 ? -12.279 17.574 7.775 1.00 94.06 106 ASP A O 1
ATOM 840 N N . SER A 1 107 ? -11.920 17.244 5.589 1.00 93.69 107 SER A N 1
ATOM 841 C CA . SER A 1 107 ? -13.004 16.263 5.464 1.00 93.69 107 SER A CA 1
ATOM 842 C C . SER A 1 107 ? -12.702 14.963 6.203 1.00 93.69 107 SER A C 1
ATOM 844 O O . SER A 1 107 ? -13.636 14.328 6.691 1.00 93.69 107 SER A O 1
ATOM 846 N N . PHE A 1 108 ? -11.436 14.548 6.255 1.00 95.44 108 PHE A N 1
ATOM 847 C CA . PHE A 1 108 ? -11.014 13.367 7.001 1.00 95.44 108 PHE A CA 1
ATOM 848 C C . PHE A 1 108 ? -11.179 13.587 8.507 1.00 95.44 108 PHE A C 1
ATOM 850 O O . PHE A 1 108 ? -11.845 12.799 9.176 1.00 95.44 108 PHE A O 1
ATOM 857 N N . ASP A 1 109 ? -10.648 14.691 9.031 1.00 96.19 109 ASP A N 1
ATOM 858 C CA . ASP A 1 109 ? -10.724 15.014 10.454 1.00 96.19 109 ASP A CA 1
ATOM 859 C C . ASP A 1 109 ? -12.174 15.260 10.900 1.00 96.19 109 ASP A C 1
ATOM 861 O O . ASP A 1 109 ? -12.576 14.779 11.962 1.00 96.19 109 ASP A O 1
ATOM 865 N N . ALA A 1 110 ? -12.992 15.921 10.071 1.00 96.31 110 ALA A N 1
ATOM 866 C CA . ALA A 1 110 ? -14.417 16.111 10.338 1.00 96.31 110 ALA A CA 1
ATOM 867 C C . ALA A 1 110 ? -15.173 14.776 10.424 1.00 96.31 110 ALA A C 1
ATOM 869 O O . ALA A 1 110 ? -15.923 14.560 11.375 1.00 96.31 110 ALA A O 1
ATOM 870 N N . PHE A 1 111 ? -14.936 13.858 9.480 1.00 96.06 111 PHE A N 1
ATOM 871 C CA . PHE A 1 111 ? -15.540 12.524 9.506 1.00 96.06 111 PHE A CA 1
ATOM 872 C C . PHE A 1 111 ? -15.138 11.745 10.763 1.00 96.06 111 PHE A C 1
ATOM 874 O O . PHE A 1 111 ? -15.979 11.164 11.446 1.00 96.06 111 PHE A O 1
ATOM 881 N N . VAL A 1 112 ? -13.847 11.756 11.099 1.00 97.25 112 VAL A N 1
ATOM 882 C CA . VAL A 1 112 ? -13.320 11.068 12.281 1.00 97.25 112 VAL A CA 1
ATOM 883 C C . VAL A 1 112 ? -13.904 11.655 13.574 1.00 97.25 112 VAL A C 1
ATOM 885 O O . VAL A 1 112 ? -14.202 10.908 14.509 1.00 97.25 112 VAL A O 1
ATOM 888 N N . ALA A 1 113 ? -14.076 12.977 13.651 1.00 97.56 113 ALA A N 1
ATOM 889 C CA . ALA A 1 113 ? -14.705 13.643 14.788 1.00 97.56 113 ALA A CA 1
ATOM 890 C C . ALA A 1 113 ? -16.196 13.289 14.910 1.00 97.56 113 ALA A C 1
ATOM 892 O O . ALA A 1 113 ? -16.658 12.957 16.003 1.00 97.56 113 ALA A O 1
ATOM 893 N N . GLU A 1 114 ? -16.933 13.295 13.798 1.00 97.00 114 GLU A N 1
ATOM 894 C CA . GLU A 1 114 ? -18.346 12.913 13.756 1.00 97.00 114 GLU A CA 1
ATOM 895 C C . GLU A 1 114 ? -18.543 11.456 14.197 1.00 97.00 114 GLU A C 1
ATOM 897 O O . GLU A 1 114 ? -19.327 11.179 15.109 1.00 97.00 114 GLU A O 1
ATOM 902 N N . ALA A 1 115 ? -17.769 10.530 13.627 1.00 96.69 115 ALA A N 1
ATOM 903 C CA . ALA A 1 115 ? -17.808 9.117 13.984 1.00 96.69 115 ALA A CA 1
ATOM 904 C C . ALA A 1 115 ? -17.457 8.884 15.466 1.00 96.69 115 ALA A C 1
ATOM 906 O O . ALA A 1 115 ? -18.089 8.070 16.140 1.00 96.69 115 ALA A O 1
ATOM 907 N N . ALA A 1 116 ? -16.481 9.621 16.008 1.00 97.25 116 ALA A N 1
ATOM 908 C CA . ALA A 1 116 ? -16.143 9.563 17.429 1.00 97.25 116 ALA A CA 1
ATOM 909 C C . ALA A 1 116 ? -17.297 10.039 18.325 1.00 97.25 116 ALA A C 1
ATOM 911 O O . ALA A 1 116 ? -17.548 9.424 19.362 1.00 97.25 116 ALA A O 1
ATOM 912 N N . GLY A 1 117 ? -18.010 11.095 17.921 1.00 97.38 117 GLY A N 1
ATOM 913 C CA . GLY A 1 117 ? -19.204 11.580 18.614 1.00 97.38 117 GLY A CA 1
ATOM 914 C C . GLY A 1 117 ? -20.338 10.553 18.609 1.00 97.38 117 GLY A C 1
ATOM 915 O O . GLY A 1 117 ? -20.901 10.259 19.660 1.00 97.38 117 GLY A O 1
ATOM 916 N N . GLN A 1 118 ? -20.617 9.940 17.454 1.00 96.12 118 GLN A N 1
ATOM 917 C CA . GLN A 1 118 ? -21.652 8.905 17.307 1.00 96.12 118 GLN A CA 1
ATOM 918 C C . GLN A 1 118 ? -21.359 7.640 18.124 1.00 96.12 118 GLN A C 1
ATOM 920 O O . GLN A 1 118 ? -22.275 6.954 18.575 1.00 96.12 118 GLN A O 1
ATOM 925 N N . LEU A 1 119 ? -20.080 7.314 18.313 1.00 96.00 119 LEU A N 1
ATOM 926 C CA . LEU A 1 119 ? -19.653 6.141 19.069 1.00 96.00 119 LEU A CA 1
ATOM 927 C C . LEU A 1 119 ? -19.397 6.429 20.552 1.00 96.00 119 LEU A C 1
ATOM 929 O O . LEU A 1 119 ? -19.053 5.507 21.291 1.00 96.00 119 LEU A O 1
ATOM 933 N N . HIS A 1 120 ? -19.571 7.663 21.022 1.00 94.25 120 HIS A N 1
ATOM 934 C CA . HIS A 1 120 ? -19.333 7.995 22.421 1.00 94.25 120 HIS A CA 1
ATOM 935 C C . HIS A 1 120 ? -20.190 7.125 23.360 1.00 94.25 120 HIS A C 1
ATOM 937 O O . HIS A 1 120 ? -21.401 7.006 23.192 1.00 94.25 120 HIS A O 1
ATOM 943 N N . GLY A 1 121 ? -19.553 6.477 24.341 1.00 92.25 121 GLY A N 1
ATOM 944 C CA . GLY A 1 121 ? -20.228 5.565 25.274 1.00 92.25 121 GLY A CA 1
ATOM 945 C C . GLY A 1 121 ? -20.681 4.224 24.675 1.00 92.25 121 GLY A C 1
ATOM 946 O O . GLY A 1 121 ? -21.331 3.445 25.369 1.00 92.25 121 GLY A O 1
ATOM 947 N N . ASN A 1 122 ? -20.347 3.916 23.415 1.00 94.88 122 ASN A N 1
ATOM 948 C CA . ASN A 1 122 ? -20.732 2.651 22.794 1.00 94.88 122 ASN A CA 1
ATOM 949 C C . ASN A 1 122 ? -20.031 1.465 23.495 1.00 94.88 122 ASN A C 1
ATOM 951 O O . ASN A 1 122 ? -18.798 1.401 23.495 1.00 94.88 122 ASN A O 1
ATOM 955 N N . PRO A 1 123 ? -20.777 0.478 24.032 1.00 94.25 123 PRO A N 1
ATOM 956 C CA . PRO A 1 123 ? -20.212 -0.637 24.801 1.00 94.25 123 PRO A CA 1
ATOM 957 C C . PRO A 1 123 ? -19.354 -1.597 23.963 1.00 94.25 123 PRO A C 1
ATOM 959 O O . PRO A 1 123 ? -18.706 -2.490 24.508 1.00 94.25 123 PRO A O 1
ATOM 962 N N . ARG A 1 124 ? -19.356 -1.453 22.631 1.00 95.62 124 ARG A N 1
ATOM 963 C CA . ARG A 1 124 ? -18.508 -2.239 21.725 1.00 95.62 124 ARG A CA 1
ATOM 964 C C . ARG A 1 124 ? -17.084 -1.710 21.620 1.00 95.62 124 ARG A C 1
ATOM 966 O O . ARG A 1 124 ? -16.219 -2.425 21.116 1.00 95.62 124 ARG A O 1
ATOM 973 N N . ILE A 1 125 ? -16.829 -0.487 22.080 1.00 94.25 125 ILE A N 1
ATOM 974 C CA . ILE A 1 125 ? -15.480 0.075 22.123 1.00 94.25 125 ILE A CA 1
ATOM 975 C C . ILE A 1 125 ? -14.665 -0.678 23.182 1.00 94.25 125 ILE A C 1
ATOM 977 O O . ILE A 1 125 ? -15.177 -0.929 24.275 1.00 94.25 125 ILE A O 1
ATOM 981 N N . PRO A 1 126 ? -13.396 -1.035 22.904 1.00 90.75 126 PRO A N 1
ATOM 982 C CA . PRO A 1 126 ? -12.552 -1.684 23.897 1.00 90.75 126 PRO A CA 1
ATOM 983 C C . PRO A 1 126 ? -12.429 -0.843 25.183 1.00 90.75 126 PRO A C 1
ATOM 985 O O . PRO A 1 126 ? -11.989 0.306 25.111 1.00 90.75 126 PRO A O 1
ATOM 988 N N . PRO A 1 127 ? -12.750 -1.396 26.368 1.00 88.81 127 PRO A N 1
ATOM 989 C CA . PRO A 1 127 ? -12.742 -0.640 27.626 1.00 88.81 127 PRO A CA 1
ATOM 990 C C . PRO A 1 127 ? -11.332 -0.222 28.062 1.00 88.81 127 PRO A C 1
ATOM 992 O O . PRO A 1 127 ? -11.158 0.690 28.860 1.00 88.81 127 PRO A O 1
ATOM 995 N N . ASN A 1 128 ? -10.311 -0.895 27.537 1.00 89.56 128 ASN A N 1
ATOM 996 C CA . ASN A 1 128 ? -8.901 -0.640 27.795 1.00 89.56 128 ASN A CA 1
ATOM 997 C C . ASN A 1 128 ? -8.257 0.295 26.758 1.00 89.56 128 ASN A C 1
ATOM 999 O O . ASN A 1 128 ? -7.027 0.369 26.698 1.00 89.56 128 ASN A O 1
ATOM 1003 N N . LEU A 1 129 ? -9.056 0.970 25.925 1.00 92.94 129 LEU A N 1
ATOM 1004 C CA . LEU A 1 129 ? -8.558 1.984 25.007 1.00 92.94 129 LEU A CA 1
ATOM 1005 C C . LEU A 1 129 ? -7.877 3.107 25.797 1.00 92.94 129 LEU A C 1
ATOM 1007 O O . LEU A 1 129 ? -8.456 3.678 26.715 1.00 92.94 129 LEU A O 1
ATOM 1011 N N . GLN A 1 130 ? -6.641 3.434 25.430 1.00 91.31 130 GLN A N 1
ATOM 1012 C CA . GLN A 1 130 ? -5.846 4.438 26.143 1.00 91.31 130 GLN A CA 1
ATOM 1013 C C . GLN A 1 130 ? -5.685 5.729 25.331 1.00 91.31 130 GLN A C 1
ATOM 1015 O O . GLN A 1 130 ? -4.839 6.558 25.653 1.00 91.31 130 GLN A O 1
ATOM 1020 N N . THR A 1 131 ? -6.439 5.899 24.253 1.00 92.50 131 THR A N 1
ATOM 1021 C CA . THR A 1 131 ? -6.402 7.072 23.369 1.00 92.50 131 THR A CA 1
ATOM 1022 C C . THR A 1 131 ? -7.798 7.658 23.208 1.00 92.50 131 THR A C 1
ATOM 1024 O O . THR A 1 131 ? -8.783 7.067 23.652 1.00 92.50 131 THR A O 1
ATOM 1027 N N . GLY A 1 132 ? -7.890 8.834 22.586 1.00 95.06 132 GLY A N 1
ATOM 1028 C CA . GLY A 1 132 ? -9.181 9.388 22.186 1.00 95.06 132 GLY A CA 1
ATOM 1029 C C . GLY A 1 132 ? -9.829 8.562 21.070 1.00 95.06 132 GLY A C 1
ATOM 1030 O O . GLY A 1 132 ? -9.134 7.973 20.240 1.00 95.06 132 GLY A O 1
ATOM 1031 N N . LEU A 1 133 ? -11.166 8.560 21.006 1.00 96.50 133 LEU A N 1
ATOM 1032 C CA . LEU A 1 133 ? -11.911 7.806 19.986 1.00 96.50 133 LEU A CA 1
ATOM 1033 C C . LEU A 1 133 ? -11.544 8.215 18.559 1.00 96.50 133 LEU A C 1
ATOM 1035 O O . LEU A 1 133 ? -11.391 7.346 17.710 1.00 96.50 133 LEU A O 1
ATOM 1039 N N . SER A 1 134 ? -11.330 9.505 18.302 1.00 97.38 134 SER A N 1
ATOM 1040 C CA . SER A 1 134 ? -10.886 10.001 16.994 1.00 97.38 134 SER A CA 1
ATOM 1041 C C . SER A 1 134 ? -9.526 9.424 16.580 1.00 97.38 134 SER A C 1
ATOM 1043 O O . SER A 1 134 ? -9.330 9.001 15.439 1.00 97.38 134 SER A O 1
ATOM 1045 N N . GLU A 1 135 ? -8.578 9.341 17.515 1.00 97.50 135 GLU A N 1
ATOM 1046 C CA . GLU A 1 135 ? -7.262 8.756 17.244 1.00 97.50 135 GLU A CA 1
ATOM 1047 C C . GLU A 1 135 ? -7.382 7.253 16.962 1.00 97.50 135 GLU A C 1
ATOM 1049 O O . GLU A 1 135 ? -6.803 6.751 16.002 1.00 97.50 135 GLU A O 1
ATOM 1054 N N . TRP A 1 136 ? -8.202 6.545 17.740 1.00 97.69 136 TRP A N 1
ATOM 1055 C CA . TRP A 1 136 ? -8.470 5.127 17.526 1.00 97.69 136 TRP A CA 1
ATOM 1056 C C . TRP A 1 136 ? -9.170 4.844 16.192 1.00 97.69 136 TRP A C 1
ATOM 1058 O O . TRP A 1 136 ? -8.751 3.944 15.469 1.00 97.69 136 TRP A O 1
ATOM 1068 N N . ILE A 1 137 ? -10.195 5.620 15.829 1.00 97.75 137 ILE A N 1
ATOM 1069 C CA . ILE A 1 137 ? -10.930 5.486 14.562 1.00 97.75 137 ILE A CA 1
ATOM 1070 C C . ILE A 1 137 ? -9.998 5.718 13.375 1.00 97.75 137 ILE A C 1
ATOM 1072 O O . ILE A 1 137 ? -9.919 4.876 12.483 1.00 97.75 137 ILE A O 1
ATOM 1076 N N . SER A 1 138 ? -9.243 6.817 13.386 1.00 97.94 138 SER A N 1
ATOM 1077 C CA . SER A 1 138 ? -8.298 7.112 12.305 1.00 97.94 138 SER A CA 1
ATOM 1078 C C . SER A 1 138 ? -7.215 6.027 12.193 1.00 97.94 138 SER A C 1
ATOM 1080 O O . SER A 1 138 ? -6.891 5.589 11.087 1.00 97.94 138 SER A O 1
ATOM 1082 N N . ALA A 1 139 ? -6.730 5.492 13.320 1.00 98.44 139 ALA A N 1
ATOM 1083 C CA . ALA A 1 139 ? -5.823 4.350 13.316 1.00 98.44 139 ALA A CA 1
ATOM 1084 C C . ALA A 1 139 ? -6.478 3.078 12.755 1.00 98.44 139 ALA A C 1
ATOM 1086 O O . ALA A 1 139 ? -5.821 2.333 12.031 1.00 98.44 139 ALA A O 1
ATOM 1087 N N . LYS A 1 140 ? -7.763 2.824 13.042 1.00 98.19 140 LYS A N 1
ATOM 1088 C CA . LYS A 1 140 ? -8.533 1.683 12.511 1.00 98.19 140 LYS A CA 1
ATOM 1089 C C . LYS A 1 140 ? -8.756 1.775 11.003 1.00 98.19 140 LYS A C 1
ATOM 1091 O O . LYS A 1 140 ? -8.707 0.738 10.351 1.00 98.19 140 LYS A O 1
ATOM 1096 N N . MET A 1 141 ? -8.926 2.979 10.457 1.00 97.75 141 MET A N 1
ATOM 1097 C CA . MET A 1 141 ? -9.017 3.211 9.008 1.00 97.75 141 MET A CA 1
ATOM 1098 C C . MET A 1 141 ? -7.687 2.925 8.298 1.00 97.75 141 MET A C 1
ATOM 1100 O O . MET A 1 141 ? -7.649 2.334 7.224 1.00 97.75 141 MET A O 1
ATOM 1104 N N . VAL A 1 142 ? -6.554 3.294 8.894 1.00 98.25 142 VAL A N 1
ATOM 1105 C CA . VAL A 1 142 ? -5.248 3.062 8.253 1.00 98.25 142 VAL A CA 1
ATOM 1106 C C . VAL A 1 142 ? -4.712 1.653 8.535 1.00 98.25 142 VAL A C 1
ATOM 1108 O O . VAL A 1 142 ? -4.109 1.026 7.669 1.00 98.25 142 VAL A O 1
ATOM 1111 N N . GLY A 1 143 ? -4.930 1.133 9.742 1.00 98.31 143 GLY A N 1
ATOM 1112 C CA . GLY A 1 143 ? -4.317 -0.087 10.282 1.00 98.31 143 GLY A CA 1
ATOM 1113 C C . GLY A 1 143 ? -3.049 0.159 11.118 1.00 98.31 143 GLY A C 1
ATOM 1114 O O . GLY A 1 143 ? -2.427 -0.785 11.619 1.00 98.31 143 GLY A O 1
ATOM 1115 N N . ARG A 1 144 ? -2.656 1.427 11.284 1.00 98.62 144 ARG A N 1
ATOM 1116 C CA . ARG A 1 144 ? -1.494 1.903 12.052 1.00 98.62 144 ARG A CA 1
ATOM 1117 C C . ARG A 1 144 ? -1.853 3.176 12.800 1.00 98.62 144 ARG A C 1
ATOM 1119 O O . ARG A 1 144 ? -2.692 3.942 12.343 1.00 98.62 144 ARG A O 1
ATOM 1126 N N . TRP A 1 145 ? -1.166 3.432 13.903 1.00 98.31 145 TRP A N 1
ATOM 1127 C CA . TRP A 1 145 ? -1.210 4.728 14.574 1.00 98.31 145 TRP A CA 1
ATOM 1128 C C . TRP A 1 145 ? -0.451 5.795 13.781 1.00 98.31 145 TRP A C 1
ATOM 1130 O O . TRP A 1 145 ? 0.377 5.483 12.920 1.00 98.31 145 TRP A O 1
ATOM 1140 N N . LYS A 1 146 ? -0.674 7.073 14.116 1.00 97.62 146 LYS A N 1
ATOM 1141 C CA . LYS A 1 146 ? 0.030 8.197 13.475 1.00 97.62 146 LYS A CA 1
ATOM 1142 C C . LYS A 1 146 ? 1.550 8.172 13.687 1.00 97.62 146 LYS A C 1
ATOM 1144 O O . LYS A 1 146 ? 2.274 8.796 12.916 1.00 97.62 146 LYS A O 1
ATOM 1149 N N . ASP A 1 147 ? 2.047 7.455 14.699 1.00 97.00 147 ASP A N 1
ATOM 1150 C CA . ASP A 1 147 ? 3.482 7.221 14.921 1.00 97.00 147 ASP A CA 1
ATOM 1151 C C . ASP A 1 147 ? 4.071 6.106 14.032 1.00 97.00 147 ASP A C 1
ATOM 1153 O O . ASP A 1 147 ? 5.286 5.948 13.978 1.00 97.00 147 ASP A O 1
ATOM 1157 N N . GLY A 1 148 ? 3.227 5.365 13.307 1.00 97.50 148 GLY A N 1
ATOM 1158 C CA . GLY A 1 148 ? 3.600 4.268 12.418 1.00 97.50 148 GLY A CA 1
ATOM 1159 C C . GLY A 1 148 ? 3.505 2.875 13.042 1.00 97.50 148 GLY A C 1
ATOM 1160 O O . GLY A 1 148 ? 3.570 1.895 12.300 1.00 97.50 148 GLY A O 1
ATOM 1161 N N . THR A 1 149 ? 3.321 2.746 14.356 1.00 98.19 149 THR A N 1
ATOM 1162 C CA . THR A 1 149 ? 3.184 1.443 15.028 1.00 98.19 149 THR A CA 1
ATOM 1163 C C . THR A 1 149 ? 1.890 0.733 14.618 1.00 98.19 149 THR A C 1
ATOM 1165 O O . THR A 1 149 ? 0.862 1.367 14.363 1.00 98.19 149 THR A O 1
ATOM 1168 N N . SER A 1 150 ? 1.939 -0.590 14.465 1.00 98.12 150 SER A N 1
ATOM 1169 C CA . SER A 1 150 ? 0.822 -1.379 13.946 1.00 98.12 150 SER A CA 1
ATOM 1170 C C . SER A 1 150 ? -0.265 -1.595 14.988 1.00 98.12 150 SER A C 1
ATOM 1172 O O . SER A 1 150 ? 0.009 -1.820 16.170 1.00 98.12 150 SER A O 1
ATOM 1174 N N . LEU A 1 151 ? -1.519 -1.628 14.534 1.00 98.00 151 LEU A N 1
ATOM 1175 C CA . LEU A 1 151 ? -2.616 -2.041 15.404 1.00 98.00 151 LEU A CA 1
ATOM 1176 C C . LEU A 1 151 ? -2.499 -3.508 15.835 1.00 98.00 151 LEU A C 1
ATOM 1178 O O . LEU A 1 151 ? -2.989 -3.864 16.902 1.00 98.00 151 LEU A O 1
ATOM 1182 N N . VAL A 1 152 ? -1.829 -4.355 15.045 1.00 97.44 152 VAL A N 1
ATOM 1183 C CA . VAL A 1 152 ? -1.650 -5.783 15.355 1.00 97.44 152 VAL A CA 1
ATOM 1184 C C . VAL A 1 152 ? -0.841 -5.975 16.636 1.00 97.44 152 VAL A C 1
ATOM 1186 O O . VAL A 1 152 ? -1.232 -6.782 17.481 1.00 97.44 152 VAL A O 1
ATOM 1189 N N . ARG A 1 153 ? 0.253 -5.224 16.813 1.00 96.75 153 ARG A N 1
ATOM 1190 C CA . ARG A 1 153 ? 1.099 -5.290 18.018 1.00 96.75 153 ARG A CA 1
ATOM 1191 C C . ARG A 1 153 ? 0.638 -4.336 19.118 1.00 96.75 153 ARG A C 1
ATOM 1193 O O . ARG A 1 153 ? 0.799 -4.643 20.298 1.00 96.75 153 ARG A O 1
ATOM 1200 N N . TYR A 1 154 ? 0.031 -3.211 18.746 1.00 97.19 154 TYR A N 1
ATOM 1201 C CA . TYR A 1 154 ? -0.370 -2.154 19.671 1.00 97.19 154 TYR A CA 1
ATOM 1202 C C . TYR A 1 154 ? -1.859 -1.791 19.504 1.00 97.19 154 TYR A C 1
ATOM 1204 O O . TYR A 1 154 ? -2.191 -0.717 19.013 1.00 97.19 154 TYR A O 1
ATOM 1212 N N . PRO A 1 155 ? -2.802 -2.663 19.905 1.00 95.69 155 PRO A N 1
ATOM 1213 C CA . PRO A 1 155 ? -4.224 -2.493 19.574 1.00 95.69 155 PRO A CA 1
ATOM 1214 C C . PRO A 1 155 ? -4.960 -1.363 20.317 1.00 95.69 155 PRO A C 1
ATOM 1216 O O . PRO A 1 155 ? -6.043 -0.969 19.883 1.00 95.69 155 PRO A O 1
ATOM 1219 N N . PHE A 1 156 ? -4.417 -0.854 21.431 1.00 95.50 156 PHE A N 1
ATOM 1220 C CA . PHE A 1 156 ? -5.136 0.059 22.343 1.00 95.50 156 PHE A CA 1
ATOM 1221 C C . PHE A 1 156 ? -4.481 1.441 22.528 1.00 95.50 156 PHE A C 1
ATOM 1223 O O . PHE A 1 156 ? -5.098 2.339 23.104 1.00 95.50 156 PHE A O 1
ATOM 1230 N N . ALA A 1 157 ? -3.243 1.617 22.067 1.00 96.94 157 ALA A N 1
ATOM 123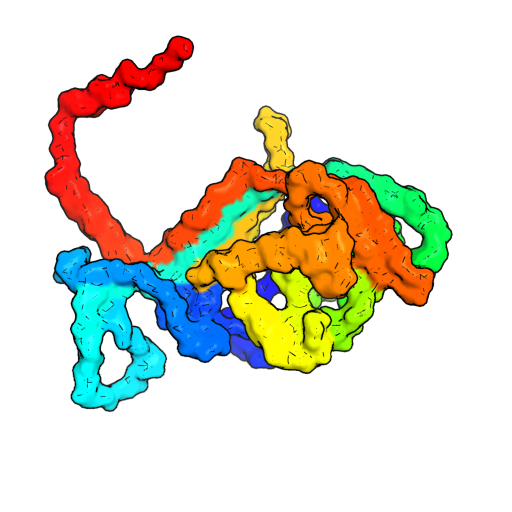1 C CA . ALA A 1 157 ? -2.527 2.893 22.034 1.00 96.94 157 ALA A CA 1
ATOM 1232 C C . ALA A 1 157 ? -1.305 2.800 21.107 1.00 96.94 157 ALA A C 1
ATOM 1234 O O . ALA A 1 157 ? -0.807 1.691 20.919 1.00 96.94 157 ALA A O 1
ATOM 1235 N N . PRO A 1 158 ? -0.783 3.934 20.604 1.00 97.50 158 PRO A N 1
ATOM 1236 C CA . PRO A 1 158 ? 0.479 3.988 19.877 1.00 97.50 158 PRO A CA 1
ATOM 1237 C C . PRO A 1 158 ? 1.610 3.346 20.678 1.00 97.50 158 PRO A C 1
ATOM 1239 O O . PRO A 1 158 ? 1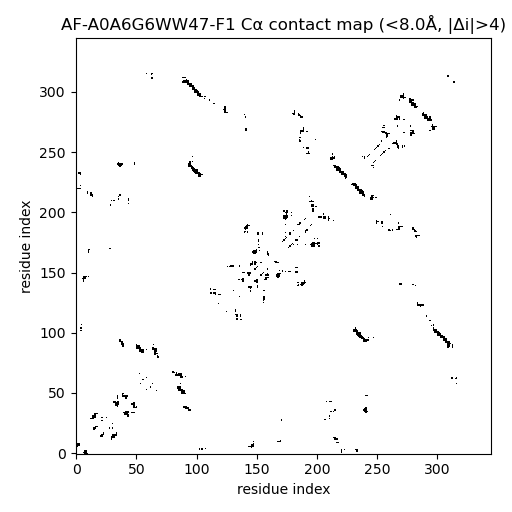.713 3.541 21.893 1.00 97.50 158 PRO A O 1
ATOM 1242 N N . GLY A 1 159 ? 2.486 2.594 20.013 1.00 96.62 159 GLY A N 1
ATOM 1243 C CA . GLY A 1 159 ? 3.600 1.916 20.675 1.00 96.62 159 GLY A CA 1
ATOM 1244 C C . GLY A 1 159 ? 4.572 2.884 21.352 1.00 96.62 159 GLY A C 1
ATOM 1245 O O . GLY A 1 159 ? 5.154 2.528 22.381 1.00 96.62 159 GLY A O 1
ATOM 1246 N N . THR A 1 160 ? 4.669 4.117 20.840 1.00 96.31 160 THR A N 1
ATOM 1247 C CA . THR A 1 160 ? 5.476 5.197 21.427 1.00 96.31 160 THR A CA 1
ATOM 1248 C C . THR A 1 160 ? 4.885 5.800 22.704 1.00 96.31 160 THR A C 1
ATOM 1250 O O . THR A 1 160 ? 5.600 6.486 23.443 1.00 96.31 160 THR A O 1
ATOM 1253 N N . LYS A 1 161 ? 3.611 5.529 23.032 1.00 94.62 161 LYS A N 1
ATOM 1254 C CA . LYS A 1 161 ? 2.978 6.038 24.255 1.00 94.62 161 LYS A CA 1
ATOM 1255 C C . LYS A 1 161 ? 3.689 5.479 25.491 1.00 94.62 161 LYS A C 1
ATOM 1257 O O . LYS A 1 161 ? 3.678 4.276 25.743 1.00 94.62 161 LYS A O 1
ATOM 1262 N N . GLY A 1 162 ? 4.339 6.365 26.247 1.00 91.69 162 GLY A N 1
ATOM 1263 C CA . GLY A 1 162 ? 5.177 6.004 27.398 1.00 91.69 162 GLY A CA 1
ATOM 1264 C C . GLY A 1 162 ? 6.504 5.322 27.037 1.00 91.69 162 GLY A C 1
ATOM 1265 O O . GLY A 1 162 ? 7.257 4.961 27.936 1.00 91.69 162 GLY A O 1
ATOM 1266 N N . ARG A 1 163 ? 6.806 5.139 25.743 1.00 93.94 163 ARG A N 1
ATOM 1267 C CA . ARG A 1 163 ? 8.036 4.502 25.241 1.00 93.94 163 ARG A CA 1
ATOM 1268 C C . ARG A 1 163 ? 8.527 5.180 23.949 1.00 93.94 163 ARG A C 1
ATOM 1270 O O . ARG A 1 163 ? 8.454 4.573 22.881 1.00 93.94 163 ARG A O 1
ATOM 1277 N N . PRO A 1 164 ? 9.042 6.422 24.006 1.00 92.62 164 PRO A N 1
ATOM 1278 C CA . PRO A 1 164 ? 9.363 7.215 22.810 1.00 92.62 164 PRO A CA 1
ATOM 1279 C C . PRO A 1 164 ? 10.378 6.584 21.842 1.00 92.62 164 PRO A C 1
ATOM 1281 O O . PRO A 1 164 ? 10.450 6.975 20.683 1.00 92.62 164 PRO A O 1
ATOM 1284 N N . TRP A 1 165 ? 11.171 5.616 22.307 1.00 94.00 165 TRP A N 1
ATOM 1285 C CA . TRP A 1 165 ? 12.178 4.904 21.513 1.00 94.00 165 TRP A CA 1
ATOM 1286 C C . TRP A 1 165 ? 11.608 3.796 20.613 1.00 94.00 165 TRP A C 1
ATOM 1288 O O . TRP A 1 165 ? 12.333 3.292 19.752 1.00 94.00 165 TRP A O 1
ATOM 1298 N N . VAL A 1 166 ? 10.344 3.393 20.799 1.00 96.19 166 VAL A N 1
ATOM 1299 C CA . VAL A 1 166 ? 9.701 2.352 19.980 1.00 96.19 166 VAL A CA 1
ATOM 1300 C C . VAL A 1 166 ? 9.642 2.801 18.523 1.00 96.19 166 VAL A C 1
ATOM 1302 O O . VAL A 1 166 ? 9.135 3.874 18.210 1.00 96.19 166 VAL A O 1
ATOM 1305 N N . GLN A 1 167 ? 10.161 1.960 17.631 1.00 94.94 167 GLN A N 1
ATOM 1306 C CA . GLN A 1 167 ? 10.128 2.196 16.191 1.00 94.94 167 GLN A CA 1
ATOM 1307 C C . GLN A 1 167 ? 8.891 1.539 15.559 1.00 94.94 167 GLN A C 1
ATOM 1309 O O . GLN A 1 167 ? 8.397 0.542 16.094 1.00 94.94 167 GLN A O 1
ATOM 1314 N N . PRO A 1 168 ? 8.403 2.049 14.414 1.00 95.75 168 PRO A N 1
ATOM 1315 C CA . PRO A 1 168 ? 7.336 1.409 13.653 1.00 95.75 168 PRO A CA 1
ATOM 1316 C C . PRO A 1 168 ? 7.664 -0.047 13.309 1.00 95.75 168 PRO A C 1
ATOM 1318 O O . PRO A 1 168 ? 8.666 -0.337 12.658 1.00 95.75 168 PRO A O 1
ATOM 1321 N N . ASP A 1 169 ? 6.799 -0.968 13.720 1.00 95.44 169 ASP A N 1
ATOM 1322 C CA . ASP A 1 169 ? 6.959 -2.396 13.476 1.00 95.44 169 ASP A CA 1
ATOM 1323 C C . ASP A 1 169 ? 6.402 -2.804 12.105 1.00 95.44 169 ASP A C 1
ATOM 1325 O O . ASP A 1 169 ? 5.433 -2.234 11.589 1.00 95.44 169 ASP A O 1
ATOM 1329 N N . ASN A 1 170 ? 7.002 -3.822 11.494 1.00 96.12 170 ASN A N 1
ATOM 1330 C CA . ASN A 1 170 ? 6.517 -4.361 10.225 1.00 96.12 170 ASN A CA 1
ATOM 1331 C C . ASN A 1 170 ? 6.554 -5.894 10.151 1.00 96.12 170 ASN A C 1
ATOM 1333 O O . ASN A 1 170 ? 5.756 -6.452 9.407 1.00 96.12 170 ASN A O 1
ATOM 1337 N N . GLU A 1 171 ? 7.365 -6.563 10.976 1.00 95.44 171 GLU A N 1
ATOM 1338 C CA . GLU A 1 171 ? 7.427 -8.028 11.103 1.00 95.44 171 GLU A CA 1
ATOM 1339 C C . GLU A 1 171 ? 6.246 -8.569 11.936 1.00 95.44 171 GLU A C 1
ATOM 1341 O O . GLU A 1 171 ? 6.338 -8.831 13.141 1.00 95.44 171 GLU A O 1
ATOM 1346 N N . PHE A 1 172 ? 5.085 -8.675 11.292 1.00 96.12 172 PHE A N 1
ATOM 1347 C CA . PHE A 1 172 ? 3.886 -9.288 11.863 1.00 96.12 172 PHE A CA 1
ATOM 1348 C C . PHE A 1 172 ? 3.045 -9.984 10.793 1.00 96.12 172 PHE A C 1
ATOM 1350 O O . PHE A 1 172 ? 3.128 -9.674 9.609 1.00 96.12 172 PHE A O 1
ATOM 1357 N N . LEU A 1 173 ? 2.206 -10.917 11.199 1.00 96.25 173 LEU A N 1
ATOM 1358 C CA . LEU A 1 173 ? 1.299 -11.638 10.310 1.00 96.25 173 LEU A CA 1
ATOM 1359 C C . LEU A 1 173 ? -0.143 -11.210 10.618 1.00 96.25 173 LEU A C 1
ATOM 1361 O O . LEU A 1 173 ? -0.526 -11.075 11.777 1.00 96.25 173 LEU A O 1
ATOM 1365 N N . LEU A 1 174 ? -0.934 -10.910 9.589 1.00 96.38 174 LEU A N 1
ATOM 1366 C CA . LEU A 1 174 ? -2.309 -10.424 9.756 1.00 96.38 174 LEU A CA 1
ATOM 1367 C C . LEU A 1 174 ? -3.286 -11.571 10.017 1.00 96.38 174 LEU A C 1
ATOM 1369 O O . LEU A 1 174 ? -4.125 -11.463 10.903 1.00 96.38 174 LEU A O 1
ATOM 1373 N N . GLY A 1 175 ? -3.173 -12.664 9.267 1.00 94.88 175 GLY A N 1
ATOM 1374 C CA . GLY A 1 175 ? -3.967 -13.871 9.464 1.00 94.88 175 GLY A CA 1
ATOM 1375 C C . GLY A 1 175 ? -3.511 -14.642 10.694 1.00 94.88 175 GLY A C 1
ATOM 1376 O O . GLY A 1 175 ? -4.339 -15.032 11.507 1.00 94.88 175 GLY A O 1
ATOM 1377 N N . GLY A 1 176 ? -2.198 -14.814 10.870 1.00 95.56 176 GLY A N 1
ATOM 1378 C CA . GLY A 1 176 ? -1.661 -15.574 12.005 1.00 95.56 176 GLY A CA 1
ATOM 1379 C C . GLY A 1 176 ? -1.905 -14.908 13.365 1.00 95.56 176 GLY A C 1
ATOM 1380 O O . GLY A 1 176 ? -2.271 -15.579 14.327 1.00 95.56 176 GLY A O 1
ATOM 1381 N N . GLU A 1 177 ? -1.727 -13.586 13.459 1.00 96.81 177 GLU A N 1
ATOM 1382 C CA . GLU A 1 177 ? -1.791 -12.877 14.748 1.00 96.81 177 GLU A CA 1
ATOM 1383 C C . GLU A 1 177 ? -3.114 -12.149 15.006 1.00 96.81 177 GLU A C 1
ATOM 1385 O O . GLU A 1 177 ? -3.452 -11.878 16.162 1.00 96.81 177 GLU A O 1
ATOM 1390 N N . ASP A 1 178 ? -3.859 -11.815 13.950 1.00 96.69 178 ASP A N 1
ATOM 1391 C CA . ASP A 1 178 ? -5.172 -11.174 14.036 1.00 96.69 178 ASP A CA 1
ATOM 1392 C C . ASP A 1 178 ? -6.177 -11.772 13.024 1.00 96.69 178 ASP A C 1
ATOM 1394 O O . ASP A 1 178 ? -6.736 -11.050 12.180 1.00 96.69 178 ASP A O 1
ATOM 1398 N N . PRO A 1 179 ? -6.450 -13.094 13.109 1.00 94.56 179 PRO A N 1
ATOM 1399 C CA . PRO A 1 179 ? -7.293 -13.816 12.149 1.00 94.56 179 PRO A CA 1
ATOM 1400 C C . PRO A 1 179 ? -8.718 -13.266 12.067 1.00 94.56 179 PRO A C 1
ATOM 1402 O O . PRO A 1 179 ? -9.370 -13.396 11.041 1.00 94.56 179 PRO A O 1
ATOM 1405 N N . ARG A 1 180 ? -9.207 -12.646 13.148 1.00 93.75 180 ARG A N 1
ATOM 1406 C CA . ARG A 1 180 ? -10.568 -12.097 13.253 1.00 93.75 180 ARG A CA 1
ATOM 1407 C C . ARG A 1 180 ? -10.656 -10.591 12.979 1.00 93.75 180 ARG A C 1
ATOM 1409 O O . ARG A 1 180 ? -11.741 -10.032 13.087 1.00 93.75 180 ARG A O 1
ATOM 1416 N N . GLY A 1 181 ? -9.539 -9.919 12.694 1.00 95.12 181 GLY A N 1
ATOM 1417 C CA . GLY A 1 181 ? -9.527 -8.471 12.450 1.00 95.12 181 GLY A CA 1
ATOM 1418 C C . GLY A 1 181 ? -9.907 -7.611 13.660 1.00 95.12 181 GLY A C 1
ATOM 1419 O O . GLY A 1 181 ? -10.302 -6.458 13.492 1.00 95.12 181 GLY A O 1
ATOM 1420 N N . LEU A 1 182 ? -9.805 -8.150 14.883 1.00 95.81 182 LEU A N 1
ATOM 1421 C CA . LEU A 1 182 ? -10.155 -7.426 16.114 1.00 95.81 182 LEU A CA 1
ATOM 1422 C C . LEU A 1 182 ? -9.175 -6.277 16.381 1.00 95.81 182 LEU A C 1
ATOM 1424 O O . LEU A 1 182 ? -9.522 -5.267 17.004 1.00 95.81 182 LEU A O 1
ATOM 1428 N N . ARG A 1 183 ? -7.931 -6.424 15.913 1.00 97.00 183 ARG A N 1
ATOM 1429 C CA . ARG A 1 183 ? -6.875 -5.426 16.071 1.00 97.00 183 ARG A CA 1
ATOM 1430 C C . ARG A 1 183 ? -6.797 -4.523 14.847 1.00 97.00 183 ARG A C 1
ATOM 1432 O O . ARG A 1 183 ? -7.041 -3.329 14.980 1.00 97.00 183 ARG A O 1
ATOM 1439 N N . CYS A 1 184 ? -6.540 -5.074 13.668 1.00 97.81 184 CYS A N 1
ATOM 1440 C CA . CYS A 1 184 ? -6.501 -4.365 12.395 1.00 97.81 184 CYS A CA 1
ATOM 1441 C C . CYS A 1 184 ? -7.686 -4.818 11.521 1.00 97.81 184 CYS A C 1
ATOM 1443 O O . CYS A 1 184 ? -7.673 -5.964 11.056 1.00 97.81 184 CYS A O 1
ATOM 1445 N N . PRO A 1 185 ? -8.704 -3.963 11.300 1.00 97.19 185 PRO A N 1
ATOM 1446 C CA . PRO A 1 185 ? -9.883 -4.317 10.512 1.00 97.19 185 PRO A CA 1
ATOM 1447 C C . PRO A 1 185 ? -9.540 -4.830 9.113 1.00 97.19 185 PRO A C 1
ATOM 1449 O O . PRO A 1 185 ? -8.560 -4.395 8.510 1.00 97.19 185 PRO A O 1
ATOM 1452 N N . PHE A 1 186 ? -10.377 -5.714 8.566 1.00 95.75 186 PHE A N 1
ATOM 1453 C CA . PHE A 1 186 ? -10.217 -6.219 7.197 1.00 95.75 186 PHE A CA 1
ATOM 1454 C C . PHE A 1 186 ? -10.281 -5.104 6.146 1.00 95.75 186 PHE A C 1
ATOM 1456 O O . PHE A 1 186 ? -9.533 -5.158 5.174 1.00 95.75 186 PHE A O 1
ATOM 1463 N N . GLY A 1 187 ? -11.102 -4.073 6.374 1.00 95.06 187 GLY A N 1
ATOM 1464 C CA . GLY A 1 187 ? -11.204 -2.907 5.496 1.00 95.06 187 GLY A CA 1
ATOM 1465 C C . GLY A 1 187 ? -10.083 -1.873 5.641 1.00 95.06 187 GLY A C 1
ATOM 1466 O O . GLY A 1 187 ? -10.011 -0.951 4.832 1.00 95.06 187 GLY A O 1
ATOM 1467 N N . ALA A 1 188 ? -9.201 -2.019 6.638 1.00 97.00 188 ALA A N 1
ATOM 1468 C CA . ALA A 1 188 ? -8.142 -1.052 6.899 1.00 97.00 188 ALA A CA 1
ATOM 1469 C C . ALA A 1 188 ? -7.148 -0.969 5.734 1.00 97.00 188 ALA A C 1
ATOM 1471 O O . ALA A 1 188 ? -6.754 -1.993 5.164 1.00 97.00 188 ALA A O 1
ATOM 1472 N N . HIS A 1 189 ? -6.669 0.244 5.455 1.00 97.38 189 HIS A N 1
ATOM 1473 C CA . HIS A 1 189 ? -5.860 0.540 4.275 1.00 97.38 189 HIS A CA 1
ATOM 1474 C C . HIS A 1 189 ? -4.667 -0.408 4.101 1.00 97.38 189 HIS A C 1
ATOM 1476 O O . HIS A 1 189 ? -4.498 -1.027 3.053 1.00 97.38 189 HIS A O 1
ATOM 1482 N N . ILE A 1 190 ? -3.854 -0.613 5.144 1.00 97.38 190 ILE A N 1
ATOM 1483 C CA . ILE A 1 190 ? -2.684 -1.498 5.024 1.00 97.38 190 ILE A CA 1
ATOM 1484 C C . ILE A 1 190 ? -3.053 -2.977 4.852 1.00 97.38 190 ILE A C 1
ATOM 1486 O O . ILE A 1 190 ? -2.252 -3.721 4.291 1.00 97.38 190 ILE A O 1
ATOM 1490 N N . ARG A 1 191 ? -4.209 -3.421 5.371 1.00 96.94 191 ARG A N 1
ATOM 1491 C CA . ARG A 1 191 ? -4.644 -4.825 5.312 1.00 96.94 191 ARG A CA 1
ATOM 1492 C C . ARG A 1 191 ? -5.248 -5.143 3.949 1.00 96.94 191 ARG A C 1
ATOM 1494 O O . ARG A 1 191 ? -5.083 -6.262 3.480 1.00 96.94 191 ARG A O 1
ATOM 1501 N N . ARG A 1 192 ? -5.845 -4.155 3.281 1.00 95.56 192 ARG A N 1
ATOM 1502 C CA . ARG A 1 192 ? -6.187 -4.246 1.858 1.00 95.56 192 ARG A CA 1
ATOM 1503 C C . ARG A 1 192 ? -4.952 -4.131 0.975 1.00 95.56 192 ARG A C 1
ATOM 1505 O O . ARG A 1 192 ? -4.678 -5.035 0.200 1.00 95.56 192 ARG A O 1
ATOM 1512 N N . ALA A 1 193 ? -4.148 -3.084 1.134 1.00 96.00 193 ALA A N 1
ATOM 1513 C CA . ALA A 1 193 ? -2.999 -2.841 0.260 1.00 96.00 193 ALA A CA 1
ATOM 1514 C C . ALA A 1 193 ? -1.914 -3.934 0.333 1.00 96.00 193 ALA A C 1
ATOM 1516 O O . ALA A 1 193 ? -1.172 -4.141 -0.626 1.00 96.00 193 ALA A O 1
ATOM 1517 N N . ASN A 1 194 ? -1.798 -4.631 1.466 1.00 97.00 194 ASN A N 1
ATOM 1518 C CA . ASN A 1 194 ? -0.971 -5.824 1.609 1.00 97.00 194 ASN A CA 1
ATOM 1519 C C . ASN A 1 194 ? -1.623 -6.793 2.614 1.00 97.00 194 ASN A C 1
ATOM 1521 O O . ASN A 1 194 ? -1.328 -6.720 3.814 1.00 97.00 194 ASN A O 1
ATOM 1525 N N . PRO A 1 195 ? -2.460 -7.732 2.138 1.00 96.12 195 PRO A N 1
ATOM 1526 C CA . PRO A 1 195 ? -3.164 -8.686 2.993 1.00 96.12 195 PRO A CA 1
ATOM 1527 C C . PRO A 1 195 ? -2.230 -9.684 3.672 1.00 96.12 195 PRO A C 1
ATOM 1529 O O . PRO A 1 195 ? -2.636 -10.349 4.622 1.00 96.12 195 PRO A O 1
ATOM 1532 N N . ARG A 1 196 ? -0.971 -9.795 3.222 1.00 96.25 196 ARG A N 1
ATOM 1533 C CA . ARG A 1 196 ? -0.027 -10.827 3.670 1.00 96.25 196 ARG A CA 1
ATOM 1534 C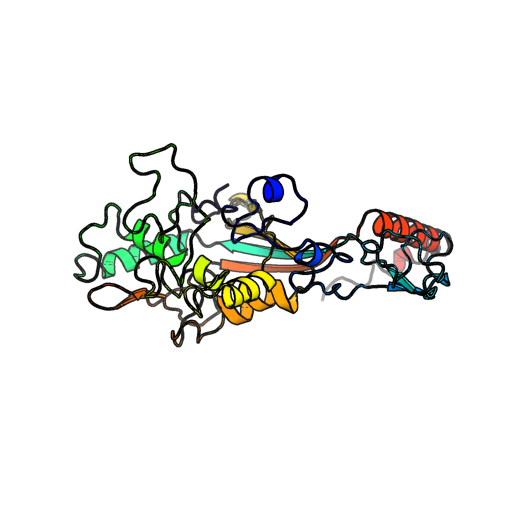 C . ARG A 1 196 ? -0.685 -12.212 3.532 1.00 96.25 196 ARG A C 1
ATOM 1536 O O . ARG A 1 196 ? -1.274 -12.517 2.502 1.00 96.25 196 ARG A O 1
ATOM 1543 N N . GLU A 1 197 ? -0.635 -13.037 4.557 1.00 95.69 197 GLU A N 1
ATOM 1544 C CA . GLU A 1 197 ? -1.279 -14.347 4.666 1.00 95.69 197 GLU A CA 1
ATOM 1545 C C . GLU A 1 197 ? -2.703 -14.296 5.244 1.00 95.69 197 GLU A C 1
ATOM 1547 O O . GLU A 1 197 ? -3.240 -15.317 5.651 1.00 95.69 197 GLU A O 1
ATOM 1552 N N . SER A 1 198 ? -3.343 -13.120 5.286 1.00 94.06 198 SER A N 1
ATOM 1553 C CA . SER A 1 198 ? -4.665 -12.939 5.904 1.00 94.06 198 SER A CA 1
ATOM 1554 C C . SER A 1 198 ? -5.722 -13.904 5.347 1.00 94.06 198 SER A C 1
ATOM 1556 O O . SER A 1 198 ? -6.557 -14.368 6.121 1.00 94.06 198 SER A O 1
ATOM 1558 N N . PHE A 1 199 ? -5.704 -14.214 4.041 1.00 92.56 199 PHE A N 1
ATOM 1559 C CA . PHE A 1 199 ? -6.682 -15.107 3.384 1.00 92.56 199 PHE A CA 1
ATOM 1560 C C . PHE A 1 199 ? -6.570 -16.578 3.796 1.00 92.56 199 PHE A C 1
ATOM 1562 O O . PHE A 1 199 ? -7.564 -17.293 3.734 1.00 92.56 199 PHE A O 1
ATOM 1569 N N . ASP A 1 200 ? -5.387 -17.012 4.223 1.00 94.00 200 ASP A N 1
ATOM 1570 C CA . ASP A 1 200 ? -5.110 -18.377 4.670 1.00 94.00 200 ASP A CA 1
ATOM 1571 C C . ASP A 1 200 ? -4.099 -18.303 5.834 1.00 94.00 200 ASP A C 1
ATOM 1573 O O . ASP A 1 200 ? -2.880 -18.326 5.618 1.00 94.00 200 ASP A O 1
ATOM 1577 N N . PRO A 1 201 ? -4.584 -18.074 7.072 1.00 93.94 201 PRO A N 1
ATOM 1578 C CA . PRO A 1 201 ? -3.746 -17.817 8.239 1.00 93.94 201 PRO A CA 1
ATOM 1579 C C . PRO A 1 201 ? -2.628 -18.842 8.455 1.00 93.94 201 PRO A C 1
ATOM 1581 O O . PRO A 1 201 ? -2.871 -20.033 8.622 1.00 93.94 201 PRO A O 1
ATOM 1584 N N . GLY A 1 202 ? -1.386 -18.357 8.527 1.00 89.94 202 GLY A N 1
ATOM 1585 C CA . GLY A 1 202 ? -0.198 -19.192 8.748 1.00 89.94 202 GLY A CA 1
ATOM 1586 C C . GLY A 1 202 ? 0.356 -19.862 7.487 1.00 89.94 202 GLY A C 1
ATOM 1587 O O . GLY A 1 202 ? 1.387 -20.526 7.563 1.00 89.94 202 GLY A O 1
ATOM 1588 N N . SER A 1 203 ? -0.276 -19.661 6.328 1.00 94.81 203 SER A N 1
ATOM 1589 C CA . SER A 1 203 ? 0.141 -20.256 5.062 1.00 94.81 203 SER A CA 1
ATOM 1590 C C . SER A 1 203 ? 1.314 -19.497 4.430 1.00 94.81 203 SER A C 1
ATOM 1592 O O . SER A 1 203 ? 1.149 -18.360 3.968 1.00 94.81 203 SER A O 1
ATOM 1594 N N . PRO A 1 204 ? 2.512 -20.109 4.334 1.00 92.81 204 PRO A N 1
ATOM 1595 C CA . PRO A 1 204 ? 3.637 -19.492 3.635 1.00 92.81 204 PRO A CA 1
ATOM 1596 C C . PRO A 1 204 ? 3.358 -19.355 2.133 1.00 92.81 204 PRO A C 1
ATOM 1598 O O . PRO A 1 204 ? 3.864 -18.436 1.488 1.00 92.81 204 PRO A O 1
ATOM 1601 N N . VAL A 1 205 ? 2.512 -20.230 1.576 1.00 94.25 205 VAL A N 1
ATOM 1602 C CA . VAL A 1 205 ? 2.079 -20.157 0.178 1.00 94.25 205 VAL A CA 1
ATOM 1603 C C . VAL A 1 205 ? 1.254 -18.894 -0.043 1.00 94.25 205 VAL A C 1
ATOM 1605 O O . VAL A 1 205 ? 1.582 -18.116 -0.938 1.00 94.25 205 VAL A O 1
ATOM 1608 N N . GLN A 1 206 ? 0.260 -18.619 0.805 1.00 95.19 206 GLN A N 1
ATOM 1609 C CA . GLN A 1 206 ? -0.535 -17.394 0.696 1.00 95.19 206 GLN A CA 1
ATOM 1610 C C . GLN A 1 206 ? 0.314 -16.132 0.880 1.00 95.19 206 GLN A C 1
ATOM 1612 O O . GLN A 1 206 ? 0.158 -15.171 0.126 1.00 95.19 206 GLN A O 1
ATOM 1617 N N . LEU A 1 207 ? 1.261 -16.142 1.825 1.00 94.62 207 LEU A N 1
ATOM 1618 C CA . LEU A 1 207 ? 2.217 -15.045 1.982 1.00 94.62 207 LEU A CA 1
ATOM 1619 C C . LEU A 1 207 ? 3.027 -14.819 0.695 1.00 94.62 207 LEU A C 1
ATOM 1621 O O . LEU A 1 207 ? 3.187 -13.679 0.255 1.00 94.62 207 LEU A O 1
ATOM 1625 N N . SER A 1 208 ? 3.508 -15.899 0.069 1.00 92.56 208 SER A N 1
ATOM 1626 C CA . SER A 1 208 ? 4.253 -15.827 -1.191 1.00 92.56 208 SER A CA 1
ATOM 1627 C C . SER A 1 208 ? 3.402 -15.281 -2.342 1.00 92.56 208 SER A C 1
ATOM 1629 O O . SER A 1 208 ? 3.917 -14.514 -3.151 1.00 92.56 208 SER A O 1
ATOM 1631 N N . ILE A 1 209 ? 2.103 -15.611 -2.389 1.00 93.12 209 ILE A N 1
ATOM 1632 C CA . ILE A 1 209 ? 1.150 -15.079 -3.373 1.00 93.12 209 ILE A CA 1
ATOM 1633 C C . ILE A 1 209 ? 1.014 -13.570 -3.186 1.00 93.12 209 ILE A C 1
ATOM 1635 O O . ILE A 1 209 ? 1.259 -12.821 -4.128 1.00 93.12 209 ILE A O 1
ATOM 1639 N N . SER A 1 210 ? 0.738 -13.111 -1.965 1.00 94.69 210 SER A N 1
ATOM 1640 C CA . SER A 1 210 ? 0.648 -11.678 -1.665 1.00 94.69 210 SER A CA 1
ATOM 1641 C C . SER A 1 210 ? 1.947 -10.933 -1.988 1.00 94.69 210 SER A C 1
ATOM 1643 O O . SER A 1 210 ? 1.918 -9.804 -2.480 1.00 94.69 210 SER A O 1
ATOM 1645 N N . ASN A 1 211 ? 3.103 -11.575 -1.788 1.00 94.69 211 ASN A N 1
ATOM 1646 C CA . ASN A 1 211 ? 4.402 -10.986 -2.097 1.00 94.69 211 ASN A CA 1
ATOM 1647 C C . ASN A 1 211 ? 4.670 -10.772 -3.606 1.00 94.69 211 ASN A C 1
ATOM 1649 O O . ASN A 1 211 ? 5.558 -9.987 -3.936 1.00 94.69 211 ASN A O 1
ATOM 1653 N N . LYS A 1 212 ? 3.893 -11.380 -4.517 1.00 91.94 212 LYS A N 1
ATOM 1654 C CA . LYS A 1 212 ? 3.963 -11.131 -5.979 1.00 91.94 212 LYS A CA 1
ATOM 1655 C C . LYS A 1 212 ? 3.379 -9.783 -6.399 1.00 91.94 212 LYS A C 1
ATOM 1657 O O . LYS A 1 212 ? 3.644 -9.306 -7.497 1.00 91.94 212 LYS A O 1
ATOM 1662 N N . HIS A 1 213 ? 2.562 -9.185 -5.538 1.00 95.56 213 HIS A N 1
ATOM 1663 C CA . HIS A 1 213 ? 1.868 -7.930 -5.818 1.00 95.56 213 HIS A CA 1
ATOM 1664 C C . HIS A 1 213 ? 2.591 -6.725 -5.200 1.00 95.56 213 HIS A C 1
ATOM 1666 O O . HIS A 1 213 ? 2.110 -5.599 -5.274 1.00 95.56 213 HIS A O 1
ATOM 1672 N N . ARG A 1 214 ? 3.749 -6.930 -4.555 1.00 96.06 214 ARG A N 1
ATOM 1673 C CA . ARG A 1 214 ? 4.452 -5.876 -3.808 1.00 96.06 214 ARG A CA 1
ATOM 1674 C C . ARG A 1 214 ? 4.914 -4.769 -4.743 1.00 96.06 214 ARG A C 1
ATOM 1676 O O . ARG A 1 214 ? 5.484 -5.037 -5.788 1.00 96.06 214 ARG A O 1
ATOM 1683 N N . ILE A 1 215 ? 4.767 -3.530 -4.294 1.00 97.56 215 ILE A N 1
ATOM 1684 C CA . ILE A 1 215 ? 5.293 -2.329 -4.949 1.00 97.56 215 ILE A CA 1
ATOM 1685 C C . ILE A 1 215 ? 6.338 -1.662 -4.050 1.00 97.56 215 ILE A C 1
ATOM 1687 O O . ILE A 1 215 ? 6.228 -1.715 -2.821 1.00 97.56 215 ILE A O 1
ATOM 1691 N N . LEU A 1 216 ? 7.342 -1.014 -4.643 1.00 96.81 216 LEU A N 1
ATOM 1692 C CA . LEU A 1 216 ? 8.319 -0.214 -3.902 1.00 96.81 216 LEU A CA 1
ATOM 1693 C C . LEU A 1 216 ? 7.897 1.255 -3.948 1.00 96.81 216 LEU A C 1
ATOM 1695 O O . LEU A 1 216 ? 8.006 1.901 -4.988 1.00 96.81 216 LEU A O 1
ATOM 1699 N N . ARG A 1 217 ? 7.399 1.794 -2.833 1.00 96.75 217 ARG A N 1
ATOM 1700 C CA . ARG A 1 217 ? 6.834 3.152 -2.800 1.00 96.75 217 ARG A CA 1
ATOM 1701 C C . ARG A 1 217 ? 7.916 4.186 -2.518 1.00 96.75 217 ARG A C 1
ATOM 1703 O O . ARG A 1 217 ? 8.629 4.084 -1.525 1.00 96.75 217 ARG A O 1
ATOM 1710 N N . VAL A 1 218 ? 7.990 5.215 -3.352 1.00 94.75 218 VAL A N 1
ATOM 1711 C CA . VAL A 1 218 ? 8.947 6.330 -3.245 1.00 94.75 218 VAL A CA 1
ATOM 1712 C C . VAL A 1 218 ? 8.254 7.694 -3.249 1.00 94.75 218 VAL A C 1
ATOM 1714 O O . VAL A 1 218 ? 8.885 8.713 -3.520 1.00 94.75 218 VAL A O 1
ATOM 1717 N N . GLY A 1 219 ? 6.960 7.716 -2.916 1.00 93.00 219 GLY A N 1
ATOM 1718 C CA . GLY A 1 219 ? 6.139 8.923 -2.889 1.00 93.00 219 GLY A CA 1
ATOM 1719 C C . GLY A 1 219 ? 6.657 10.023 -1.957 1.00 93.00 219 GLY A C 1
ATOM 1720 O O . GLY A 1 219 ? 7.494 9.796 -1.073 1.00 93.00 219 GLY A O 1
ATOM 1721 N N . ARG A 1 220 ? 6.170 11.243 -2.187 1.00 93.75 220 ARG A N 1
ATOM 1722 C CA . ARG A 1 220 ? 6.528 12.439 -1.416 1.00 93.75 220 ARG A CA 1
ATOM 1723 C C . ARG A 1 220 ? 5.286 13.284 -1.144 1.00 93.75 220 ARG A C 1
ATOM 1725 O O . ARG A 1 220 ? 4.527 13.526 -2.082 1.00 93.75 220 ARG A O 1
ATOM 1732 N N . PRO A 1 221 ? 5.063 13.733 0.101 1.00 94.44 221 PRO A N 1
ATOM 1733 C CA . PRO A 1 221 ? 3.995 14.671 0.380 1.00 94.44 221 PRO A CA 1
ATOM 1734 C C . PRO A 1 221 ? 4.324 16.013 -0.273 1.00 94.44 221 PRO A C 1
ATOM 1736 O O . PRO A 1 221 ? 5.492 16.409 -0.329 1.00 94.44 221 PRO A O 1
ATOM 1739 N N . TYR A 1 222 ? 3.300 16.711 -0.741 1.00 92.44 222 TYR A N 1
ATOM 1740 C CA . TYR A 1 222 ? 3.409 18.101 -1.156 1.00 92.44 222 TYR A CA 1
ATOM 1741 C C . TYR A 1 222 ? 2.525 18.967 -0.249 1.00 92.44 222 TYR A C 1
ATOM 1743 O O . TYR A 1 222 ? 1.435 18.539 0.152 1.00 92.44 222 TYR A O 1
ATOM 1751 N N . PRO A 1 223 ? 3.010 20.154 0.148 1.00 90.69 223 PRO A N 1
ATOM 1752 C CA . PRO A 1 223 ? 2.295 21.005 1.082 1.00 90.69 223 PRO A CA 1
ATOM 1753 C C . PRO A 1 223 ? 1.090 21.664 0.412 1.00 90.69 223 PRO A C 1
ATOM 1755 O O . PRO A 1 223 ? 1.011 21.775 -0.812 1.00 90.69 223 PRO A O 1
ATOM 1758 N N . SER A 1 224 ? 0.180 22.170 1.238 1.00 86.94 224 SER A N 1
ATOM 1759 C CA . SER A 1 224 ? -0.820 23.131 0.788 1.00 86.94 224 SER A CA 1
ATOM 1760 C C . SER A 1 224 ? -0.145 24.404 0.286 1.00 86.94 224 SER A C 1
ATOM 1762 O O . SER A 1 224 ? 0.871 24.832 0.839 1.00 86.94 224 SER A O 1
ATOM 1764 N N . ASN A 1 225 ? -0.755 25.064 -0.690 1.00 81.69 225 ASN A N 1
ATOM 1765 C CA . ASN A 1 225 ? -0.333 26.381 -1.140 1.00 81.69 225 ASN A CA 1
ATOM 1766 C C . ASN A 1 225 ? -1.497 27.363 -0.995 1.00 81.69 225 ASN A C 1
ATOM 1768 O O . ASN A 1 225 ? -2.494 27.265 -1.705 1.00 81.69 225 ASN A O 1
ATOM 1772 N N . ILE A 1 226 ? -1.344 28.316 -0.072 1.00 73.31 226 ILE A N 1
ATOM 1773 C CA . ILE A 1 226 ? -2.359 29.329 0.242 1.00 73.31 226 ILE A CA 1
ATOM 1774 C C . ILE A 1 226 ? -2.598 30.252 -0.962 1.00 73.31 226 ILE A C 1
ATOM 1776 O O . ILE A 1 226 ? -3.737 30.599 -1.248 1.00 73.31 226 ILE A O 1
ATOM 1780 N N . ILE A 1 227 ? -1.542 30.600 -1.705 1.00 72.75 227 ILE A N 1
ATOM 1781 C CA . ILE A 1 227 ? -1.615 31.533 -2.840 1.00 72.75 227 ILE A CA 1
ATOM 1782 C C . ILE A 1 227 ? -2.414 30.914 -3.988 1.00 72.75 227 ILE A C 1
ATOM 1784 O O . ILE A 1 227 ? -3.267 31.569 -4.576 1.00 72.75 227 ILE A O 1
ATOM 1788 N N . THR A 1 228 ? -2.171 29.639 -4.292 1.00 77.56 228 THR A N 1
ATOM 1789 C CA . THR A 1 228 ? -2.889 28.933 -5.364 1.00 77.56 228 THR A CA 1
ATOM 1790 C C . THR A 1 228 ? -4.143 28.212 -4.867 1.00 77.56 228 THR A C 1
ATOM 1792 O O . THR A 1 228 ? -4.752 27.475 -5.637 1.00 77.56 228 THR A O 1
ATOM 1795 N N . SER A 1 229 ? -4.501 28.355 -3.583 1.00 78.94 229 SER A N 1
ATOM 1796 C CA . SER A 1 229 ? -5.549 27.569 -2.908 1.00 78.94 229 SER A CA 1
ATOM 1797 C C . SER A 1 229 ? -5.416 26.048 -3.111 1.00 78.94 229 SER A C 1
ATOM 1799 O O . SER A 1 229 ? -6.406 25.316 -3.085 1.00 78.94 229 SER A O 1
ATOM 1801 N N . ALA A 1 230 ? -4.193 25.552 -3.331 1.00 80.94 230 ALA A N 1
ATOM 1802 C CA . ALA A 1 230 ? -3.957 24.128 -3.531 1.00 80.94 230 ALA A CA 1
ATOM 1803 C C . ALA A 1 230 ? -3.972 23.411 -2.179 1.00 80.94 230 ALA A C 1
ATOM 1805 O O . ALA A 1 230 ? -3.247 23.784 -1.252 1.00 80.94 230 ALA A O 1
ATOM 1806 N N . LYS A 1 231 ? -4.785 22.361 -2.077 1.00 90.88 231 LYS A N 1
ATOM 1807 C CA . LYS A 1 231 ? -4.816 21.471 -0.912 1.00 90.88 231 LYS A CA 1
ATOM 1808 C C . LYS A 1 231 ? -3.535 20.628 -0.841 1.00 90.88 231 LYS A C 1
ATOM 1810 O O . LYS A 1 231 ? -2.910 20.407 -1.879 1.00 90.88 231 LYS A O 1
ATOM 1815 N N . PRO A 1 232 ? -3.124 20.166 0.354 1.00 95.12 232 PRO A N 1
ATOM 1816 C CA . PRO A 1 232 ? -1.970 19.285 0.476 1.00 95.12 232 PRO A CA 1
ATOM 1817 C C . PRO A 1 232 ? -2.278 17.912 -0.131 1.00 95.12 232 PRO A C 1
ATOM 1819 O O . PRO A 1 232 ? -3.431 17.558 -0.386 1.00 95.12 232 PRO A O 1
ATOM 1822 N N . GLY A 1 233 ? -1.246 17.103 -0.323 1.00 95.06 233 GLY A N 1
ATOM 1823 C CA . GLY A 1 233 ? -1.444 15.747 -0.807 1.00 95.06 233 GLY A CA 1
ATOM 1824 C C . GLY A 1 233 ? -0.166 14.933 -0.881 1.00 95.06 233 GLY A C 1
ATOM 1825 O O . GLY A 1 233 ? 0.856 15.263 -0.275 1.00 95.06 233 GLY A O 1
ATOM 1826 N N . LEU A 1 234 ? -0.233 13.863 -1.660 1.00 95.12 234 LEU A N 1
ATOM 1827 C CA . LEU A 1 234 ? 0.846 12.931 -1.907 1.00 95.12 234 LEU A CA 1
ATOM 1828 C C . LEU A 1 234 ? 1.095 12.824 -3.412 1.00 95.12 234 LEU A C 1
ATOM 1830 O O . LEU A 1 234 ? 0.232 12.402 -4.182 1.00 95.12 234 LEU A O 1
ATOM 1834 N N . LEU A 1 235 ? 2.316 13.139 -3.839 1.00 95.88 235 LEU A N 1
ATOM 1835 C CA . LEU A 1 235 ? 2.813 12.664 -5.122 1.00 95.88 235 LEU A CA 1
ATOM 1836 C C . LEU A 1 235 ? 3.211 11.204 -4.921 1.00 95.88 235 LEU A C 1
ATOM 1838 O O . LEU A 1 235 ? 4.339 10.888 -4.529 1.00 95.88 235 LEU A O 1
ATOM 1842 N N . PHE A 1 236 ? 2.240 10.315 -5.094 1.00 96.94 236 PHE A N 1
ATOM 1843 C CA . PHE A 1 236 ? 2.449 8.887 -4.970 1.00 96.94 236 PHE A CA 1
ATOM 1844 C C . PHE A 1 236 ? 3.283 8.409 -6.149 1.00 96.94 236 PHE A C 1
ATOM 1846 O O . PHE A 1 236 ? 2.985 8.695 -7.308 1.00 96.94 236 PHE A O 1
ATOM 1853 N N . MET A 1 237 ? 4.328 7.660 -5.829 1.00 97.56 237 MET A N 1
ATOM 1854 C CA . MET A 1 237 ? 5.213 7.053 -6.803 1.00 97.56 237 MET A CA 1
ATOM 1855 C C . MET A 1 237 ? 5.535 5.641 -6.350 1.00 97.56 237 MET A C 1
ATOM 1857 O O . MET A 1 237 ? 5.873 5.444 -5.176 1.00 97.56 237 MET A O 1
ATOM 1861 N N . CYS A 1 238 ? 5.476 4.672 -7.256 1.00 97.75 238 CYS A N 1
ATOM 1862 C CA . CYS A 1 238 ? 5.976 3.336 -6.973 1.00 97.75 238 CYS A CA 1
ATOM 1863 C C . CYS A 1 238 ? 6.701 2.710 -8.157 1.00 97.75 238 CYS A C 1
ATOM 1865 O O . CYS A 1 238 ? 6.397 3.012 -9.309 1.00 97.75 238 CYS A O 1
ATOM 1867 N N . LEU A 1 239 ? 7.663 1.848 -7.832 1.00 97.69 239 LEU A N 1
ATOM 1868 C CA . LEU A 1 239 ? 8.404 1.035 -8.785 1.00 97.69 239 LEU A CA 1
ATOM 1869 C C . LEU A 1 239 ? 7.878 -0.397 -8.774 1.00 97.69 239 LEU A C 1
ATOM 1871 O O . LEU A 1 239 ? 7.600 -0.947 -7.700 1.00 97.69 239 LEU A O 1
ATOM 1875 N N . ASN A 1 240 ? 7.770 -0.980 -9.963 1.00 95.31 240 ASN A N 1
ATOM 1876 C CA . ASN A 1 240 ? 7.285 -2.333 -10.213 1.00 95.31 240 ASN A CA 1
ATOM 1877 C C . ASN A 1 240 ? 7.659 -2.762 -11.646 1.00 95.31 240 ASN A C 1
ATOM 1879 O O . ASN A 1 240 ? 7.940 -1.915 -12.491 1.00 95.31 240 ASN A O 1
ATOM 1883 N N . VAL A 1 241 ? 7.666 -4.061 -11.940 1.00 94.62 241 VAL A N 1
ATOM 1884 C CA . VAL A 1 241 ? 7.938 -4.556 -13.307 1.00 94.62 241 VAL A CA 1
ATOM 1885 C C . VAL A 1 241 ? 6.660 -4.914 -14.056 1.00 94.62 241 VAL A C 1
ATOM 1887 O O . VAL A 1 241 ? 6.602 -4.781 -15.273 1.00 94.62 241 VAL A O 1
ATOM 1890 N N . ASP A 1 242 ? 5.615 -5.297 -13.339 1.00 93.62 242 ASP A N 1
ATOM 1891 C CA . ASP A 1 242 ? 4.324 -5.658 -13.905 1.00 93.62 242 ASP A CA 1
ATOM 1892 C C . ASP A 1 242 ? 3.251 -4.766 -13.268 1.00 93.62 242 ASP A C 1
ATOM 1894 O O . ASP A 1 242 ? 2.848 -4.959 -12.120 1.00 93.62 242 ASP A O 1
ATOM 1898 N N . ILE A 1 243 ? 2.857 -3.702 -13.979 1.00 95.00 243 ILE A N 1
ATOM 1899 C CA . ILE A 1 243 ? 1.884 -2.715 -13.474 1.00 95.00 243 ILE A CA 1
ATOM 1900 C C . ILE A 1 243 ? 0.537 -3.380 -13.200 1.00 95.00 243 ILE A C 1
ATOM 1902 O O . ILE A 1 243 ? -0.092 -3.065 -12.189 1.00 95.00 243 ILE A O 1
ATOM 1906 N N . GLU A 1 244 ? 0.124 -4.297 -14.073 1.00 94.06 244 GLU A N 1
ATOM 1907 C CA . GLU A 1 244 ? -1.149 -5.000 -13.970 1.00 94.06 244 GLU A CA 1
ATOM 1908 C C . GLU A 1 244 ? -1.157 -5.894 -12.733 1.00 94.06 244 GLU A C 1
ATOM 1910 O O . GLU A 1 244 ? -2.016 -5.743 -11.865 1.00 94.06 244 GLU A O 1
ATOM 1915 N N . ARG A 1 245 ? -0.140 -6.752 -12.592 1.00 93.44 245 ARG A N 1
ATOM 1916 C CA . ARG A 1 245 ? -0.018 -7.675 -11.461 1.00 93.44 245 ARG A CA 1
ATOM 1917 C C . ARG A 1 245 ? 0.245 -6.963 -10.140 1.00 93.44 245 ARG A C 1
ATOM 1919 O O . ARG A 1 245 ? -0.095 -7.516 -9.103 1.00 93.44 245 ARG A O 1
ATOM 1926 N N . GLN A 1 246 ? 0.874 -5.791 -10.127 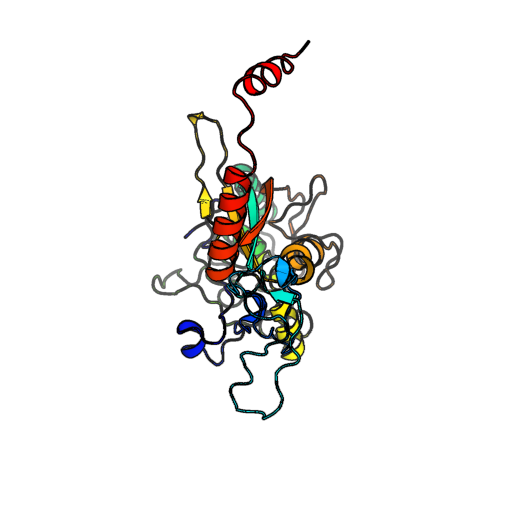1.00 96.00 246 GLN A N 1
ATOM 1927 C CA . GLN A 1 246 ? 1.297 -5.138 -8.883 1.00 96.00 246 GLN A CA 1
ATOM 1928 C C . GLN A 1 246 ? 0.393 -3.947 -8.543 1.00 96.00 246 GLN A C 1
ATOM 1930 O O . GLN A 1 246 ? -0.512 -4.072 -7.719 1.00 96.00 246 GLN A O 1
ATOM 1935 N N . PHE A 1 247 ? 0.615 -2.788 -9.165 1.00 96.75 247 PHE A N 1
ATOM 1936 C CA . PHE A 1 247 ? -0.082 -1.556 -8.790 1.00 96.75 247 PHE A CA 1
ATOM 1937 C C . PHE A 1 247 ? -1.592 -1.620 -9.062 1.00 96.75 247 PHE A C 1
ATOM 1939 O O . PHE A 1 247 ? -2.383 -1.330 -8.165 1.00 96.75 247 PHE A O 1
ATOM 1946 N N . GLU A 1 248 ? -2.001 -2.010 -10.271 1.00 95.81 248 GLU A N 1
ATOM 1947 C CA . GLU A 1 248 ? -3.423 -2.060 -10.622 1.00 95.81 248 GLU A CA 1
ATOM 1948 C C . GLU A 1 248 ? -4.148 -3.173 -9.872 1.00 95.81 248 GLU A C 1
ATOM 1950 O O . GLU A 1 248 ? -5.254 -2.945 -9.388 1.00 95.81 248 GLU A O 1
ATOM 1955 N N . PHE A 1 249 ? -3.508 -4.326 -9.660 1.00 96.06 249 PHE A N 1
ATOM 1956 C CA . PHE A 1 249 ? -4.073 -5.382 -8.825 1.00 96.06 249 PHE A CA 1
ATOM 1957 C C . PHE A 1 249 ? -4.367 -4.897 -7.400 1.00 96.06 249 PHE A C 1
ATOM 1959 O O . PHE A 1 249 ? -5.481 -5.075 -6.908 1.00 96.06 249 PHE A O 1
ATOM 1966 N N . ILE A 1 250 ? -3.410 -4.222 -6.746 1.00 96.06 250 ILE A N 1
ATOM 1967 C CA . ILE A 1 250 ? -3.634 -3.655 -5.409 1.00 96.06 250 ILE A CA 1
ATOM 1968 C C . ILE A 1 250 ? -4.822 -2.688 -5.434 1.00 96.06 250 ILE A C 1
ATOM 1970 O O . ILE A 1 250 ? -5.713 -2.790 -4.594 1.00 96.06 250 ILE A O 1
ATOM 1974 N N . GLN A 1 251 ? -4.858 -1.762 -6.393 1.00 93.69 251 GLN A N 1
ATOM 1975 C CA . GLN A 1 251 ? -5.897 -0.735 -6.449 1.00 93.69 251 GLN A CA 1
ATOM 1976 C C . GLN A 1 251 ? -7.281 -1.324 -6.738 1.00 93.69 251 GLN A C 1
ATOM 1978 O O . GLN A 1 251 ? -8.247 -0.983 -6.059 1.00 93.69 251 GLN A O 1
ATOM 1983 N N . GLN A 1 252 ? -7.392 -2.191 -7.741 1.00 91.75 252 GLN A N 1
ATOM 1984 C CA . GLN A 1 252 ? -8.671 -2.679 -8.253 1.00 91.75 252 GLN A CA 1
ATOM 1985 C C . GLN A 1 252 ? -9.189 -3.882 -7.462 1.00 91.75 252 GLN A C 1
ATOM 1987 O O . GLN A 1 252 ? -10.362 -3.910 -7.098 1.00 91.75 252 GLN A O 1
ATOM 1992 N N . VAL A 1 253 ? -8.321 -4.852 -7.164 1.00 92.06 253 VAL A N 1
ATOM 1993 C CA . VAL A 1 253 ? -8.716 -6.152 -6.597 1.00 92.06 253 VAL A CA 1
ATOM 1994 C C . VAL A 1 253 ? -8.698 -6.149 -5.074 1.00 92.06 253 VAL A C 1
ATOM 1996 O O . VAL A 1 253 ? -9.525 -6.809 -4.455 1.00 92.06 253 VAL A O 1
ATOM 1999 N N . TRP A 1 254 ? -7.788 -5.414 -4.435 1.00 93.50 254 TRP A N 1
ATOM 2000 C CA . TRP A 1 254 ? -7.744 -5.365 -2.969 1.00 93.50 254 TRP A CA 1
ATOM 2001 C C . TRP A 1 254 ? -8.342 -4.082 -2.395 1.00 93.50 254 TRP A C 1
ATOM 2003 O O . TRP A 1 254 ? -9.132 -4.125 -1.450 1.00 93.50 254 TRP A O 1
ATOM 2013 N N . GLY A 1 255 ? -8.003 -2.934 -2.977 1.00 91.19 255 GLY A N 1
ATOM 2014 C CA . GLY A 1 255 ? -8.486 -1.633 -2.528 1.00 91.19 255 GLY A CA 1
ATOM 2015 C C . GLY A 1 255 ? -9.965 -1.417 -2.849 1.00 91.19 255 GLY A C 1
ATOM 2016 O O . GLY A 1 255 ? -10.761 -1.139 -1.956 1.00 91.19 255 GLY A O 1
ATOM 2017 N N . ARG A 1 256 ? -10.339 -1.573 -4.124 1.00 89.75 256 ARG A N 1
ATOM 2018 C CA . ARG A 1 256 ? -11.668 -1.213 -4.655 1.00 89.75 256 ARG A CA 1
ATOM 2019 C C . ARG A 1 256 ? -12.625 -2.388 -4.841 1.00 89.75 256 ARG A C 1
ATOM 2021 O O . ARG A 1 256 ? -13.754 -2.163 -5.268 1.00 89.75 256 ARG A O 1
ATOM 2028 N N . ALA A 1 257 ? -12.231 -3.620 -4.528 1.00 89.00 257 ALA A N 1
ATOM 2029 C CA . ALA A 1 257 ? -13.177 -4.727 -4.569 1.00 89.00 257 ALA A CA 1
ATOM 2030 C C . ALA A 1 257 ? -14.190 -4.593 -3.414 1.00 89.00 257 ALA A C 1
ATOM 2032 O O . ALA A 1 257 ? -13.765 -4.502 -2.255 1.00 89.00 257 ALA A O 1
ATOM 2033 N N . PRO A 1 258 ? -15.507 -4.603 -3.708 1.00 86.06 258 PRO A N 1
ATOM 2034 C CA . PRO A 1 258 ? -16.550 -4.504 -2.685 1.00 86.06 258 PRO A CA 1
ATOM 2035 C C . PRO A 1 258 ? -16.643 -5.772 -1.832 1.00 86.06 258 PRO A C 1
ATOM 2037 O O . PRO A 1 258 ? -17.126 -5.718 -0.704 1.00 86.06 258 PRO A O 1
ATOM 2040 N N . SER A 1 259 ? -16.193 -6.909 -2.377 1.00 87.50 259 SER A N 1
ATOM 2041 C CA . SER A 1 259 ? -16.061 -8.164 -1.649 1.00 87.50 259 SER A CA 1
ATOM 2042 C C . SER A 1 259 ? -14.591 -8.471 -1.408 1.00 87.50 259 SER A C 1
ATOM 2044 O O . SER A 1 259 ? -13.817 -8.670 -2.344 1.00 87.50 259 SER A O 1
ATOM 2046 N N . PHE A 1 260 ? -14.201 -8.475 -0.137 1.00 85.62 260 PHE A N 1
ATOM 2047 C CA . PHE A 1 260 ? -12.831 -8.711 0.297 1.00 85.62 260 PHE A CA 1
ATOM 2048 C C . PHE A 1 260 ? -12.863 -9.288 1.708 1.00 85.62 260 PHE A C 1
ATOM 2050 O O . PHE A 1 260 ? -13.479 -8.707 2.595 1.00 85.62 260 PHE A O 1
ATOM 2057 N N . HIS A 1 261 ? -12.201 -10.421 1.952 1.00 82.81 261 HIS A N 1
ATOM 2058 C CA . HIS A 1 261 ? -12.145 -11.013 3.296 1.00 82.81 261 HIS A CA 1
ATOM 2059 C C . HIS A 1 261 ? -13.516 -11.346 3.930 1.00 82.81 261 HIS A C 1
ATOM 2061 O O . HIS A 1 261 ? -13.665 -11.317 5.149 1.00 82.81 261 HIS A O 1
ATOM 2067 N N . GLY A 1 262 ? -14.523 -11.668 3.111 1.00 82.31 262 GLY A N 1
ATOM 2068 C CA . GLY A 1 262 ? -15.894 -11.905 3.580 1.00 82.31 262 GLY A CA 1
ATOM 2069 C C . GLY A 1 262 ? -16.661 -10.628 3.946 1.00 82.31 262 GLY A C 1
ATOM 2070 O O . GLY A 1 262 ? -17.784 -10.720 4.429 1.00 82.31 262 GLY A O 1
ATOM 2071 N N . LEU A 1 263 ? -16.074 -9.448 3.718 1.00 87.12 263 LEU A N 1
ATOM 2072 C CA . LEU A 1 263 ? -16.809 -8.188 3.695 1.00 87.12 263 LEU A CA 1
ATOM 2073 C C . LEU A 1 263 ? -17.652 -8.104 2.421 1.00 87.12 263 LEU A C 1
ATOM 2075 O O . LEU A 1 263 ? -17.279 -8.661 1.385 1.00 87.12 263 LEU A O 1
ATOM 2079 N N . GLU A 1 264 ? -18.746 -7.357 2.501 1.00 84.94 264 GLU A N 1
ATOM 2080 C CA . GLU A 1 264 ? -19.626 -7.045 1.380 1.00 84.94 264 GLU A CA 1
ATOM 2081 C C . GLU A 1 264 ? -19.886 -5.537 1.338 1.00 84.94 264 GLU A C 1
ATOM 2083 O O . GLU A 1 264 ? -20.046 -4.896 2.380 1.00 84.94 264 GLU A O 1
ATOM 2088 N N . SER A 1 265 ? -19.934 -4.980 0.125 1.00 84.69 265 SER A N 1
ATOM 2089 C CA . SER A 1 265 ? -20.188 -3.555 -0.134 1.00 84.69 265 SER A CA 1
ATOM 2090 C C . SER A 1 265 ? -19.302 -2.602 0.679 1.00 84.69 265 SER A C 1
ATOM 2092 O O . SER A 1 265 ? -19.750 -1.556 1.143 1.00 84.69 265 SER A O 1
ATOM 2094 N N . GLU A 1 266 ? -18.035 -2.971 0.856 1.00 89.69 266 GLU A N 1
ATOM 2095 C CA . GLU A 1 266 ? -17.038 -2.186 1.581 1.00 89.69 266 GLU A CA 1
ATOM 2096 C C . GLU A 1 266 ? -15.765 -2.077 0.737 1.00 89.69 266 GLU A C 1
ATOM 2098 O O . GLU A 1 266 ? -15.297 -3.066 0.168 1.00 89.69 266 GLU A O 1
ATOM 2103 N N . PHE A 1 267 ? -15.183 -0.883 0.683 1.00 90.00 267 PHE A N 1
ATOM 2104 C CA . PHE A 1 267 ? -13.923 -0.584 0.003 1.00 90.00 267 PHE A CA 1
ATOM 2105 C C . PHE A 1 267 ? -12.860 -0.153 1.014 1.00 90.00 267 PHE A C 1
ATOM 2107 O O . PHE A 1 267 ? -13.127 -0.004 2.205 1.00 90.00 267 PHE A O 1
ATOM 2114 N N . ASP A 1 268 ? -11.637 0.062 0.546 1.00 93.44 268 ASP A N 1
ATOM 2115 C CA . ASP A 1 268 ? -10.578 0.672 1.344 1.00 93.44 268 ASP A CA 1
ATOM 2116 C C . ASP A 1 268 ? -11.016 1.999 1.978 1.00 93.44 268 ASP A C 1
ATOM 2118 O O . ASP A 1 268 ? -11.586 2.873 1.329 1.00 93.44 268 ASP A O 1
ATOM 2122 N N . SER A 1 269 ? -10.749 2.147 3.276 1.00 92.12 269 SER A N 1
ATOM 2123 C CA . SER A 1 269 ? -11.211 3.297 4.058 1.00 92.12 269 SER A CA 1
ATOM 2124 C C . SER A 1 269 ? -10.440 4.602 3.818 1.00 92.12 269 SER A C 1
ATOM 2126 O O . SER A 1 269 ? -10.714 5.610 4.466 1.00 92.12 269 SER A O 1
ATOM 2128 N N . ILE A 1 270 ? -9.441 4.593 2.936 1.00 93.38 270 ILE A N 1
ATOM 2129 C CA . ILE A 1 270 ? -8.660 5.768 2.533 1.00 93.38 270 ILE A CA 1
ATOM 2130 C C . ILE A 1 270 ? -8.772 5.986 1.020 1.00 93.38 270 ILE A C 1
ATOM 2132 O O . ILE A 1 270 ? -8.946 7.121 0.570 1.00 93.38 270 ILE A O 1
ATOM 2136 N N . LEU A 1 271 ? -8.671 4.913 0.228 1.00 84.38 271 LEU A N 1
ATOM 2137 C CA . LEU A 1 271 ? -8.819 4.962 -1.224 1.00 84.38 271 LEU A CA 1
ATOM 2138 C C . LEU A 1 271 ? -10.306 5.074 -1.579 1.00 84.38 271 LEU A C 1
ATOM 2140 O O . LEU A 1 271 ? -11.023 4.082 -1.653 1.00 84.38 271 LEU A O 1
ATOM 2144 N N . GLY A 1 272 ? -10.752 6.305 -1.814 1.00 69.56 272 GLY A N 1
ATOM 2145 C CA . GLY A 1 272 ? -12.122 6.603 -2.215 1.00 69.56 272 GLY A CA 1
ATOM 2146 C C . GLY A 1 272 ? -12.575 5.928 -3.520 1.00 69.56 272 GLY A C 1
ATOM 2147 O O . GLY A 1 272 ? -11.768 5.559 -4.388 1.00 69.56 272 GLY A O 1
ATOM 2148 N N . TYR A 1 273 ? -13.892 5.819 -3.680 1.00 73.50 273 TYR A N 1
ATOM 2149 C CA . TYR A 1 273 ? -14.560 5.361 -4.896 1.00 73.50 273 TYR A CA 1
ATOM 2150 C C . TYR A 1 273 ? -15.668 6.357 -5.260 1.00 73.50 273 TYR A C 1
ATOM 2152 O O . TYR A 1 273 ? -16.780 6.302 -4.733 1.00 73.50 273 TYR A O 1
ATOM 2160 N N . GLN A 1 274 ? -15.329 7.263 -6.182 1.00 68.50 274 GLN A N 1
ATOM 2161 C CA . GLN A 1 274 ? -16.137 8.411 -6.605 1.00 68.50 274 GLN A CA 1
ATOM 2162 C C . GLN A 1 274 ? -17.643 8.140 -6.643 1.00 68.50 274 GLN A C 1
ATOM 2164 O O . GLN A 1 274 ? -18.143 7.399 -7.488 1.00 68.50 274 GLN A O 1
ATOM 2169 N N . GLY A 1 275 ? -18.356 8.805 -5.731 1.00 65.06 275 GLY A N 1
ATOM 2170 C CA . GLY A 1 275 ? -19.817 8.862 -5.693 1.00 65.06 275 GLY A CA 1
ATOM 2171 C C . GLY A 1 275 ? -20.507 7.704 -4.975 1.00 65.06 275 GLY A C 1
ATOM 2172 O O . GLY A 1 275 ? -21.733 7.701 -4.921 1.00 65.06 275 GLY A O 1
ATOM 2173 N N . THR A 1 276 ? -19.766 6.744 -4.414 1.00 73.44 276 THR A N 1
ATOM 2174 C CA . THR A 1 276 ? -20.355 5.646 -3.633 1.00 73.44 276 THR A CA 1
ATOM 2175 C C . THR A 1 276 ? -20.097 5.860 -2.149 1.00 73.44 276 THR A C 1
ATOM 2177 O O . THR A 1 276 ? -18.964 6.095 -1.737 1.00 73.44 276 THR A O 1
ATOM 2180 N N . GLU A 1 277 ? -21.152 5.790 -1.340 1.00 77.94 277 GLU A N 1
ATOM 2181 C CA . GLU A 1 277 ? -21.010 5.818 0.113 1.00 77.94 277 GLU A CA 1
ATOM 2182 C C . GLU A 1 277 ? -20.253 4.563 0.562 1.00 77.94 277 GLU A C 1
ATOM 2184 O O . GLU A 1 277 ? -20.691 3.443 0.299 1.00 77.94 277 GLU A O 1
ATOM 2189 N N . ASN A 1 278 ? -19.098 4.752 1.201 1.00 89.12 278 ASN A N 1
ATOM 2190 C CA . ASN A 1 278 ? -18.307 3.650 1.735 1.00 89.12 278 ASN A CA 1
ATOM 2191 C C . ASN A 1 278 ? -18.576 3.475 3.238 1.00 89.12 278 ASN A C 1
ATOM 2193 O O . ASN A 1 278 ? -19.036 4.389 3.933 1.00 89.12 278 ASN A O 1
ATOM 2197 N N . GLN A 1 279 ? -18.251 2.295 3.751 1.00 91.75 279 GLN A N 1
ATOM 2198 C CA . GLN A 1 279 ? -18.259 2.005 5.175 1.00 91.75 279 GLN A CA 1
ATOM 2199 C C . GLN A 1 279 ? -16.971 1.298 5.597 1.00 91.75 279 GLN A C 1
ATOM 2201 O O . GLN A 1 279 ? -16.304 0.692 4.773 1.00 91.75 279 GLN A O 1
ATOM 2206 N N . LEU A 1 280 ? -16.630 1.358 6.883 1.00 94.50 280 LEU A N 1
ATOM 2207 C CA . LEU A 1 280 ? -15.596 0.510 7.479 1.00 94.50 280 LEU A CA 1
ATOM 2208 C C . LEU A 1 280 ? -16.213 -0.346 8.580 1.00 94.50 280 LEU A C 1
ATOM 2210 O O . LEU A 1 280 ? -16.746 0.183 9.562 1.00 94.50 280 LEU A O 1
ATOM 2214 N N . THR A 1 281 ? -16.076 -1.660 8.453 1.00 95.94 281 THR A N 1
ATOM 2215 C CA . THR A 1 281 ? -16.458 -2.603 9.502 1.00 95.94 281 THR A CA 1
ATOM 2216 C C . THR A 1 281 ? -15.293 -2.794 10.465 1.00 95.94 281 THR A C 1
ATOM 2218 O O . THR A 1 281 ? -14.226 -3.271 10.085 1.00 95.94 281 THR A O 1
ATOM 2221 N N . ILE A 1 282 ? -15.493 -2.459 11.741 1.00 96.56 282 ILE A N 1
ATOM 2222 C CA . ILE A 1 282 ? -14.532 -2.676 12.828 1.00 96.56 282 ILE A CA 1
ATOM 2223 C C . ILE A 1 282 ? -15.022 -3.847 13.690 1.00 96.56 282 ILE A C 1
ATOM 2225 O O . ILE A 1 282 ? -15.935 -3.668 14.503 1.00 96.56 282 ILE A O 1
ATOM 2229 N N . PRO A 1 283 ? -14.419 -5.042 13.563 1.00 95.31 283 PRO A N 1
ATOM 2230 C CA . PRO A 1 283 ? -14.719 -6.164 14.441 1.00 95.31 283 PRO A CA 1
ATOM 2231 C C . PRO A 1 283 ? -14.345 -5.852 15.893 1.00 95.31 283 PRO A C 1
ATOM 2233 O O . PRO A 1 283 ? -13.256 -5.347 16.179 1.00 95.31 283 PRO A O 1
ATOM 2236 N N . THR A 1 284 ? -15.226 -6.203 16.829 1.00 94.75 284 THR A N 1
ATOM 2237 C CA . THR A 1 284 ? -14.950 -6.152 18.271 1.00 94.75 284 THR A CA 1
ATOM 2238 C C . THR A 1 284 ? -15.400 -7.453 18.935 1.00 94.75 284 THR A C 1
ATOM 2240 O O . THR A 1 284 ? -16.100 -8.269 18.331 1.00 94.75 284 THR A O 1
ATOM 2243 N N . ALA A 1 285 ? -14.989 -7.675 20.186 1.00 90.88 285 ALA A N 1
ATOM 2244 C CA . ALA A 1 285 ? -15.359 -8.876 20.935 1.00 90.88 285 ALA A CA 1
ATOM 2245 C C . ALA A 1 285 ? -16.872 -8.984 21.214 1.00 90.88 285 ALA A C 1
ATOM 2247 O O . ALA A 1 285 ? -17.363 -10.081 21.459 1.00 90.88 285 ALA A O 1
ATOM 2248 N N . THR A 1 286 ? -17.602 -7.867 21.170 1.00 92.00 286 THR A N 1
ATOM 2249 C CA . THR A 1 286 ? -19.039 -7.778 21.482 1.00 92.00 286 THR A CA 1
ATOM 2250 C C . THR A 1 286 ? -19.895 -7.465 20.249 1.00 92.00 286 THR A C 1
ATOM 2252 O O . THR A 1 286 ? -21.073 -7.127 20.369 1.00 92.00 286 THR A O 1
ATOM 2255 N N . GLY A 1 287 ? -19.312 -7.600 19.055 1.00 93.50 287 GLY A N 1
ATOM 2256 C CA . GLY A 1 287 ? -19.972 -7.397 17.768 1.00 93.50 287 GLY A CA 1
ATOM 2257 C C . GLY A 1 287 ? -19.392 -6.222 16.976 1.00 93.50 287 GLY A C 1
ATOM 2258 O O . GLY A 1 287 ? -18.727 -5.353 17.536 1.00 93.50 287 GLY A O 1
ATOM 2259 N N . PRO A 1 288 ? -19.618 -6.177 15.656 1.00 95.38 288 PRO A N 1
ATOM 2260 C CA . PRO A 1 288 ? -19.016 -5.162 14.803 1.00 95.38 288 PRO A CA 1
ATOM 2261 C C . PRO A 1 288 ? -19.548 -3.750 15.092 1.00 95.38 288 PRO A C 1
ATOM 2263 O O . PRO A 1 288 ? -20.711 -3.535 15.461 1.00 95.38 288 PRO A O 1
ATOM 2266 N N . ILE A 1 289 ? -18.668 -2.777 14.886 1.00 96.31 289 ILE A N 1
ATOM 2267 C CA . ILE A 1 289 ? -18.989 -1.358 14.740 1.00 96.31 289 ILE A CA 1
ATOM 2268 C C . ILE A 1 289 ? -18.893 -1.021 13.251 1.00 96.31 289 ILE A C 1
ATOM 2270 O O . ILE A 1 289 ? -17.958 -1.459 12.588 1.00 96.31 289 ILE A O 1
ATOM 2274 N N . TYR A 1 290 ? -19.831 -0.227 12.741 1.00 95.19 290 TYR A N 1
ATOM 2275 C CA . TYR A 1 290 ? -19.838 0.217 11.348 1.00 95.19 290 TYR A CA 1
ATOM 2276 C C . TYR A 1 290 ? -19.629 1.725 11.301 1.00 95.19 290 TYR A C 1
ATOM 2278 O O . TYR A 1 290 ? -20.433 2.469 11.862 1.00 95.19 290 TYR A O 1
ATOM 2286 N N . LEU A 1 291 ? -18.567 2.169 10.636 1.00 94.56 291 LEU A N 1
ATOM 2287 C CA . LEU A 1 291 ? -18.373 3.577 10.303 1.00 94.56 291 LEU A CA 1
ATOM 2288 C C . LEU A 1 291 ? -18.979 3.816 8.922 1.00 94.56 291 LEU A C 1
ATOM 2290 O O . LEU A 1 291 ? -18.383 3.405 7.934 1.00 94.56 291 LEU A O 1
ATOM 2294 N N . LYS A 1 292 ? -20.171 4.411 8.857 1.00 92.25 292 LYS A N 1
ATOM 2295 C CA . LYS A 1 292 ? -20.907 4.680 7.607 1.00 92.25 292 LYS A CA 1
ATOM 2296 C C . LYS A 1 292 ? -20.700 6.120 7.140 1.00 92.25 292 LYS A C 1
ATOM 2298 O O . LYS A 1 292 ? -20.163 6.922 7.897 1.00 92.25 292 LYS A O 1
ATOM 2303 N N . GLY A 1 293 ? -21.142 6.460 5.929 1.00 87.94 293 GLY A N 1
ATOM 2304 C CA . GLY A 1 293 ? -21.050 7.828 5.413 1.00 87.94 293 GLY A CA 1
ATOM 2305 C C . GLY A 1 293 ? -19.637 8.251 5.024 1.00 87.94 293 GLY A C 1
ATOM 2306 O O . GLY A 1 293 ? -19.352 9.448 4.950 1.00 87.94 293 GLY A O 1
ATOM 2307 N N . MET A 1 294 ? -18.729 7.294 4.814 1.00 88.25 294 MET A N 1
ATOM 2308 C CA . MET A 1 294 ? -17.348 7.613 4.490 1.00 88.25 294 MET A CA 1
ATOM 2309 C C . MET A 1 294 ? -17.272 8.220 3.090 1.00 88.25 294 MET A C 1
ATOM 2311 O O . MET A 1 294 ? -17.755 7.641 2.116 1.00 88.25 294 MET A O 1
ATOM 2315 N N . ARG A 1 295 ? -16.675 9.411 3.016 1.00 82.19 295 ARG A N 1
ATOM 2316 C CA . ARG A 1 295 ? -16.479 10.173 1.780 1.00 82.19 295 ARG A CA 1
ATOM 2317 C C . ARG A 1 295 ? -15.096 9.904 1.197 1.00 82.19 295 ARG A C 1
ATOM 2319 O O . ARG A 1 295 ? -14.196 9.427 1.884 1.00 82.19 295 ARG A O 1
ATOM 2326 N N . ASP A 1 296 ? -14.902 10.312 -0.050 1.00 88.44 296 ASP A N 1
ATOM 2327 C CA . ASP A 1 296 ? -13.584 10.310 -0.676 1.00 88.44 296 ASP A CA 1
ATOM 2328 C C . ASP A 1 296 ? -12.684 11.379 -0.038 1.00 88.44 296 ASP A C 1
ATOM 2330 O O . ASP A 1 296 ? -12.823 12.578 -0.291 1.00 88.44 296 ASP A O 1
ATOM 2334 N N . PHE A 1 297 ? -11.728 10.947 0.785 1.00 92.12 297 PHE A N 1
ATOM 2335 C CA . PHE A 1 297 ? -10.723 11.845 1.368 1.00 92.12 297 PHE A CA 1
ATOM 2336 C C . PHE A 1 297 ? -9.562 12.131 0.414 1.00 92.12 297 PHE A C 1
ATOM 2338 O O . PHE A 1 297 ? -8.803 13.074 0.634 1.00 92.12 297 PHE A O 1
ATOM 2345 N N . VAL A 1 298 ? -9.414 11.323 -0.638 1.00 92.94 298 VAL A N 1
ATOM 2346 C CA . VAL A 1 298 ? -8.312 11.401 -1.598 1.00 92.94 298 VAL A CA 1
ATOM 2347 C C . VAL A 1 298 ? -8.866 11.583 -3.006 1.00 92.94 298 VAL A C 1
ATOM 2349 O O . VAL A 1 298 ? -9.685 10.793 -3.464 1.00 92.94 298 VAL A O 1
ATOM 2352 N N . THR A 1 299 ? -8.399 12.611 -3.713 1.00 92.06 299 THR A N 1
ATOM 2353 C CA . THR A 1 299 ? -8.777 12.904 -5.101 1.00 92.06 299 THR A CA 1
ATOM 2354 C C . THR A 1 299 ? -7.572 12.756 -6.020 1.00 92.06 299 THR A C 1
ATOM 2356 O O . THR A 1 299 ? -6.544 13.404 -5.830 1.00 92.06 299 THR A O 1
ATOM 2359 N N . VAL A 1 300 ? -7.695 11.931 -7.062 1.00 92.50 300 VAL A N 1
ATOM 2360 C CA . VAL A 1 300 ? -6.663 11.822 -8.100 1.00 92.50 300 VAL A CA 1
ATOM 2361 C C . VAL A 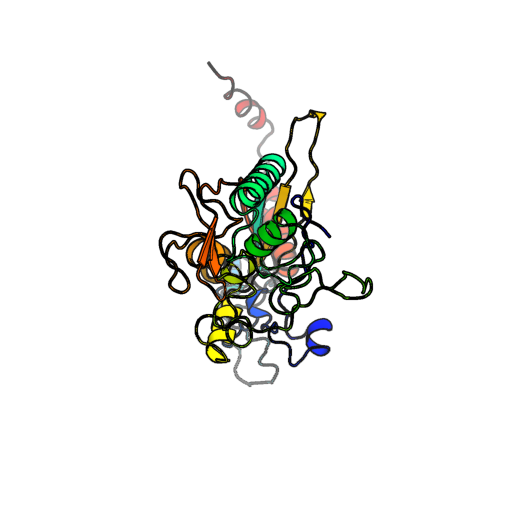1 300 ? -6.747 13.050 -9.008 1.00 92.50 300 VAL A C 1
ATOM 2363 O O . VAL A 1 300 ? -7.737 13.242 -9.707 1.00 92.50 300 VAL A O 1
ATOM 2366 N N . ARG A 1 301 ? -5.704 13.881 -9.006 1.00 93.19 301 ARG A N 1
ATOM 2367 C CA . ARG A 1 301 ? -5.580 15.071 -9.867 1.00 93.19 301 ARG A CA 1
ATOM 2368 C C . ARG A 1 301 ? -4.870 14.788 -11.185 1.00 93.19 301 ARG A C 1
ATOM 2370 O O . ARG A 1 301 ? -5.033 15.530 -12.144 1.00 93.19 301 ARG A O 1
ATOM 2377 N N . GLY A 1 302 ? -4.079 13.724 -11.232 1.00 93.50 302 GLY A N 1
ATOM 2378 C CA . GLY A 1 302 ? -3.345 13.322 -12.422 1.00 93.50 302 GLY A CA 1
ATOM 2379 C C . GLY A 1 302 ? -2.631 11.996 -12.219 1.00 93.50 302 GLY A C 1
ATOM 2380 O O . GLY A 1 302 ? -2.416 11.549 -11.087 1.00 93.50 302 GLY A O 1
ATOM 2381 N N . SER A 1 303 ? -2.265 11.355 -13.323 1.00 95.56 303 SER A N 1
ATOM 2382 C CA . SER A 1 303 ? -1.577 10.071 -13.295 1.00 95.56 303 SER A CA 1
ATOM 2383 C C . SER A 1 303 ? -0.794 9.785 -14.558 1.00 95.56 303 SER A C 1
ATOM 2385 O O . SER A 1 303 ? -1.174 10.247 -15.628 1.00 95.56 303 SER A O 1
ATOM 2387 N N . GLY A 1 304 ? 0.221 8.936 -14.440 1.00 97.25 304 GLY A N 1
ATOM 2388 C CA . GLY A 1 304 ? 0.900 8.360 -15.591 1.00 97.25 304 GLY A CA 1
ATOM 2389 C C . GLY A 1 304 ? 1.648 7.084 -15.230 1.00 97.25 304 GLY A C 1
ATOM 2390 O O . GLY A 1 304 ? 2.072 6.896 -14.085 1.00 97.25 304 GLY A O 1
ATOM 2391 N N . TYR A 1 305 ? 1.806 6.224 -16.230 1.00 97.88 305 TYR A N 1
ATOM 2392 C CA . TYR A 1 305 ? 2.744 5.112 -16.195 1.00 97.88 305 TYR A CA 1
ATOM 2393 C C . TYR A 1 305 ? 3.943 5.473 -17.054 1.00 97.88 305 TYR A C 1
ATOM 2395 O O . TYR A 1 305 ? 3.796 5.881 -18.204 1.00 97.88 305 TYR A O 1
ATOM 2403 N N . PHE A 1 306 ? 5.127 5.320 -16.484 1.00 97.19 306 PHE A N 1
ATOM 2404 C CA . PHE A 1 306 ? 6.381 5.671 -17.122 1.00 97.19 306 PHE A CA 1
ATOM 2405 C C . PHE A 1 306 ? 7.309 4.470 -17.101 1.00 97.19 306 PHE A C 1
ATOM 2407 O O . PHE A 1 306 ? 7.257 3.641 -16.192 1.00 97.19 306 PHE A O 1
ATOM 2414 N N . PHE A 1 307 ? 8.196 4.399 -18.083 1.00 96.19 307 PHE A N 1
ATOM 2415 C CA . PHE A 1 307 ? 9.307 3.466 -18.060 1.00 96.19 307 PHE A CA 1
ATOM 2416 C C . PHE A 1 307 ? 10.572 4.203 -17.617 1.00 96.19 307 PHE A C 1
ATOM 2418 O O . PHE A 1 307 ? 10.914 5.246 -18.172 1.00 96.19 307 PHE A O 1
ATOM 2425 N N . LEU A 1 308 ? 11.257 3.665 -16.609 1.00 96.69 308 LEU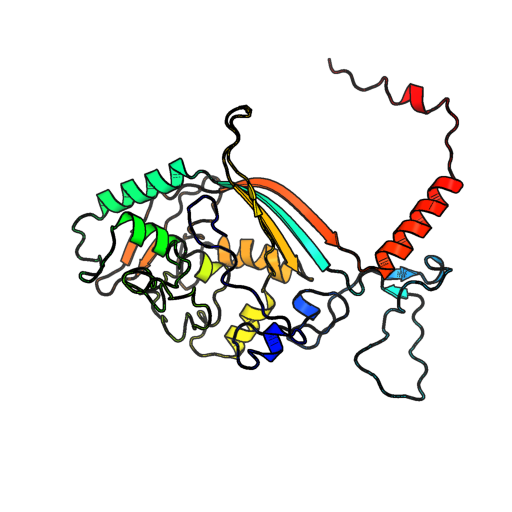 A N 1
ATOM 2426 C CA . LEU A 1 308 ? 12.573 4.109 -16.169 1.00 96.69 308 LEU A CA 1
ATOM 2427 C C . LEU A 1 308 ? 13.626 3.166 -16.768 1.00 96.69 308 LEU A C 1
ATOM 2429 O O . LEU A 1 308 ? 13.869 2.092 -16.209 1.00 96.69 308 LEU A O 1
ATOM 2433 N N . PRO A 1 309 ? 14.243 3.530 -17.903 1.00 95.75 309 PRO A N 1
ATOM 2434 C CA . PRO A 1 309 ? 15.251 2.701 -18.555 1.00 95.75 309 PRO A CA 1
ATOM 2435 C C . PRO A 1 309 ? 16.523 2.547 -17.715 1.00 95.75 309 PRO A C 1
ATOM 2437 O O . PRO A 1 309 ? 16.958 3.459 -17.007 1.00 95.75 309 PRO A O 1
ATOM 2440 N N . GLY A 1 310 ? 17.183 1.396 -17.867 1.00 94.00 310 GLY A N 1
ATOM 2441 C CA . GLY A 1 310 ? 18.534 1.193 -17.355 1.00 94.00 310 GLY A CA 1
ATOM 2442 C C . GLY A 1 310 ? 19.548 2.127 -18.030 1.00 94.00 310 GLY A C 1
ATOM 2443 O O . GLY A 1 310 ? 19.319 2.669 -19.110 1.00 94.00 310 GLY A O 1
ATOM 2444 N N . ARG A 1 311 ? 20.731 2.289 -17.426 1.00 93.75 311 ARG A N 1
ATOM 2445 C CA . ARG A 1 311 ? 21.781 3.202 -17.936 1.00 93.75 311 ARG A CA 1
ATOM 2446 C C . ARG A 1 311 ? 22.195 2.903 -19.380 1.00 93.75 311 ARG A C 1
ATOM 2448 O O . ARG A 1 311 ? 22.485 3.824 -20.136 1.00 93.75 311 ARG A O 1
ATOM 2455 N N . THR A 1 312 ? 22.241 1.626 -19.743 1.00 91.56 312 THR A N 1
ATOM 2456 C CA . THR A 1 312 ? 22.574 1.176 -21.097 1.00 91.56 312 THR A CA 1
ATOM 2457 C C . THR A 1 312 ? 21.489 1.567 -22.096 1.00 91.56 312 THR A C 1
ATOM 2459 O O . THR A 1 312 ? 21.799 2.171 -23.117 1.00 91.56 312 THR A O 1
ATOM 2462 N N . ALA A 1 313 ? 20.220 1.328 -21.758 1.00 93.62 313 ALA A N 1
ATOM 2463 C CA . ALA A 1 313 ? 19.085 1.743 -22.574 1.00 93.62 313 ALA A CA 1
ATOM 2464 C C . ALA A 1 313 ? 18.994 3.272 -22.712 1.00 93.62 313 ALA A C 1
ATOM 2466 O O . ALA A 1 313 ? 18.738 3.771 -23.800 1.00 93.62 313 ALA A O 1
ATOM 2467 N N . MET A 1 314 ? 19.306 4.031 -21.656 1.00 94.19 314 MET A N 1
ATOM 2468 C CA . MET A 1 314 ? 19.421 5.494 -21.737 1.00 94.19 314 MET A CA 1
ATOM 2469 C C . MET A 1 314 ? 20.498 5.952 -22.724 1.00 94.19 314 MET A C 1
ATOM 2471 O O . MET A 1 314 ? 20.265 6.879 -23.493 1.00 94.19 314 MET A O 1
ATOM 2475 N N . ARG A 1 315 ? 21.679 5.317 -22.708 1.00 93.12 315 ARG A N 1
ATOM 2476 C CA . ARG A 1 315 ? 22.759 5.628 -23.659 1.00 93.12 315 ARG A CA 1
ATOM 2477 C C . ARG A 1 315 ? 22.343 5.322 -25.092 1.00 93.12 315 ARG A C 1
ATOM 2479 O O . ARG A 1 315 ? 22.573 6.155 -25.960 1.00 93.12 315 ARG A O 1
ATOM 2486 N N . TYR A 1 316 ? 21.718 4.165 -25.302 1.00 93.69 316 TYR A N 1
ATOM 2487 C CA . TYR A 1 316 ? 21.136 3.782 -26.582 1.00 93.69 316 TYR A CA 1
ATOM 2488 C C . TYR A 1 316 ? 20.154 4.858 -27.070 1.00 93.69 316 TYR A C 1
ATOM 2490 O O . TYR A 1 316 ? 20.423 5.501 -28.078 1.00 93.69 316 TYR A O 1
ATOM 2498 N N . LEU A 1 317 ? 19.112 5.169 -26.288 1.00 92.31 317 LEU A N 1
ATOM 2499 C CA . LEU A 1 317 ? 18.091 6.162 -26.645 1.00 92.31 317 LEU A CA 1
ATOM 2500 C C . LEU A 1 317 ? 18.679 7.548 -26.949 1.00 92.31 317 LEU A C 1
ATOM 2502 O O . LEU A 1 317 ? 18.241 8.202 -27.892 1.00 92.31 317 LEU A O 1
ATOM 2506 N N . ALA A 1 318 ? 19.676 7.998 -26.182 1.00 92.38 318 ALA A N 1
ATOM 2507 C CA . ALA A 1 318 ? 20.323 9.289 -26.409 1.00 92.38 318 ALA A CA 1
ATOM 2508 C C . ALA A 1 318 ? 21.072 9.349 -27.753 1.00 92.38 318 ALA A C 1
ATOM 2510 O O . ALA A 1 318 ? 21.017 10.365 -28.446 1.00 92.38 318 ALA A O 1
ATOM 2511 N N . LEU A 1 319 ? 21.749 8.264 -28.141 1.00 89.19 319 LEU A N 1
ATOM 2512 C CA . LEU A 1 319 ? 22.486 8.181 -29.405 1.00 89.19 319 LEU A CA 1
ATOM 2513 C C . LEU A 1 319 ? 21.546 8.019 -30.609 1.00 89.19 319 LEU A C 1
ATOM 2515 O O . LEU A 1 319 ? 21.786 8.619 -31.660 1.00 89.19 319 LEU A O 1
ATOM 2519 N N . THR A 1 320 ? 20.441 7.285 -30.457 1.00 84.12 320 THR A N 1
ATOM 2520 C CA . THR A 1 320 ? 19.415 7.153 -31.504 1.00 84.12 320 THR A CA 1
ATOM 2521 C C . THR A 1 320 ? 18.639 8.463 -31.706 1.00 84.12 320 THR A C 1
ATOM 2523 O O . THR A 1 320 ? 18.385 8.876 -32.834 1.00 84.12 320 THR A O 1
ATOM 2526 N N . ALA A 1 321 ? 18.316 9.186 -30.629 1.00 77.81 321 ALA A N 1
ATOM 2527 C CA . ALA A 1 321 ? 17.660 10.493 -30.727 1.00 77.81 321 ALA A CA 1
ATOM 2528 C C . ALA A 1 321 ? 18.580 11.567 -31.342 1.00 77.81 321 ALA A C 1
ATOM 2530 O O . ALA A 1 321 ? 18.127 12.405 -32.121 1.00 77.81 321 ALA A O 1
ATOM 2531 N N . GLY A 1 322 ? 19.880 11.528 -31.025 1.00 63.94 322 GLY A N 1
ATOM 2532 C CA . GLY A 1 322 ? 20.879 12.434 -31.597 1.00 63.94 322 GLY A CA 1
ATOM 2533 C C . GLY A 1 322 ? 21.177 12.186 -33.081 1.00 63.94 322 GLY A C 1
ATOM 2534 O O . GLY A 1 322 ? 21.543 13.111 -33.795 1.00 63.94 322 GLY A O 1
ATOM 2535 N N . SER A 1 323 ? 20.994 10.958 -33.572 1.00 57.91 323 SER A N 1
ATOM 2536 C CA . SER A 1 323 ? 21.117 10.646 -35.004 1.00 57.91 323 SER A CA 1
ATOM 2537 C C . SER A 1 323 ? 19.871 11.062 -35.796 1.00 57.91 323 SER A C 1
ATOM 2539 O O . SER A 1 323 ? 20.003 11.526 -36.929 1.00 57.91 323 SER A O 1
ATOM 2541 N N . ALA A 1 324 ? 18.681 11.017 -35.185 1.00 54.12 324 ALA A N 1
ATOM 2542 C CA . ALA A 1 324 ? 17.450 11.536 -35.785 1.00 54.12 324 ALA A CA 1
ATOM 2543 C C . ALA A 1 324 ? 17.468 13.068 -35.981 1.00 54.12 324 ALA A C 1
ATOM 2545 O O . ALA A 1 324 ? 16.979 13.561 -36.995 1.00 54.12 324 ALA A O 1
ATOM 2546 N N . THR A 1 325 ? 18.082 13.834 -35.070 1.00 47.53 325 THR A N 1
ATOM 2547 C CA . THR A 1 325 ? 18.192 15.304 -35.195 1.00 47.53 325 THR A CA 1
ATOM 2548 C C . THR A 1 325 ? 19.224 15.769 -36.226 1.00 47.53 325 THR A C 1
ATOM 2550 O O . THR A 1 325 ? 19.129 16.892 -36.716 1.00 47.53 325 THR A O 1
ATOM 2553 N N . VAL A 1 326 ? 20.176 14.917 -36.617 1.00 47.62 326 VAL A N 1
ATOM 2554 C CA . VAL A 1 326 ? 21.121 15.210 -37.713 1.00 47.62 326 VAL A CA 1
ATOM 2555 C C . VAL A 1 326 ? 20.506 14.902 -39.086 1.00 47.62 326 VAL A C 1
ATOM 2557 O O . VAL A 1 326 ? 20.858 15.551 -40.068 1.00 47.62 326 VAL A O 1
ATOM 2560 N N . ALA A 1 327 ? 19.544 13.977 -39.157 1.00 44.59 327 ALA A N 1
ATOM 2561 C CA . ALA A 1 327 ? 18.848 13.610 -40.393 1.00 44.59 327 ALA A CA 1
ATOM 2562 C C . ALA A 1 327 ? 17.665 14.533 -40.757 1.00 44.59 327 ALA A C 1
ATOM 2564 O O . ALA A 1 327 ? 17.112 14.411 -41.848 1.00 44.59 327 ALA A O 1
ATOM 2565 N N . GLY A 1 328 ? 17.282 15.466 -39.879 1.00 45.88 328 GLY A N 1
ATOM 2566 C CA . GLY A 1 328 ? 16.157 16.371 -40.102 1.00 45.88 328 GLY A CA 1
ATOM 2567 C C . GLY A 1 328 ? 16.334 17.712 -39.400 1.00 45.88 328 GLY A C 1
ATOM 2568 O O . GLY A 1 328 ? 15.762 17.940 -38.339 1.00 45.88 328 GLY A O 1
ATOM 2569 N N . LYS A 1 329 ? 17.091 18.632 -40.008 1.00 34.00 329 LYS A N 1
ATOM 2570 C CA . LYS A 1 329 ? 16.805 20.061 -39.827 1.00 34.00 329 LYS A CA 1
ATOM 2571 C C . LYS A 1 329 ? 15.645 20.408 -40.766 1.00 34.00 329 LYS A C 1
ATOM 2573 O O . LYS A 1 329 ? 15.869 20.348 -41.974 1.00 34.00 329 LYS A O 1
ATOM 2578 N N . PRO A 1 330 ? 14.449 20.779 -40.281 1.00 42.12 330 PRO A N 1
ATOM 2579 C CA . PRO A 1 330 ? 13.512 21.497 -41.133 1.00 42.12 330 PRO A CA 1
ATOM 2580 C C . PRO A 1 330 ? 14.096 22.885 -41.435 1.00 42.12 330 PRO A C 1
ATOM 2582 O O . PRO A 1 330 ? 14.770 23.487 -40.589 1.00 42.12 330 PRO A O 1
ATOM 2585 N N . GLU A 1 331 ? 13.886 23.381 -42.655 1.00 38.94 331 GLU A N 1
ATOM 2586 C CA . GLU A 1 331 ? 14.246 24.755 -43.003 1.00 38.94 331 GLU A CA 1
ATOM 2587 C C . GLU A 1 331 ? 13.475 25.762 -42.123 1.00 38.94 331 GLU A C 1
ATOM 2589 O O . GLU A 1 331 ? 12.351 25.480 -41.697 1.00 38.94 331 GLU A O 1
ATOM 2594 N N . PRO A 1 332 ? 14.020 26.972 -41.880 1.00 42.12 332 PRO A N 1
ATOM 2595 C CA . PRO A 1 332 ? 13.410 27.974 -40.997 1.00 42.12 332 PRO A CA 1
ATOM 2596 C C . PRO A 1 332 ? 12.003 28.449 -41.409 1.00 42.12 332 PRO A C 1
ATOM 2598 O O . PRO A 1 332 ? 11.361 29.165 -40.643 1.00 42.12 332 PRO A O 1
ATOM 2601 N N . ALA A 1 333 ? 11.517 28.082 -42.598 1.00 41.38 333 ALA A N 1
ATOM 2602 C CA . ALA A 1 333 ? 10.223 28.509 -43.122 1.00 41.38 333 ALA A CA 1
ATOM 2603 C C . ALA A 1 333 ? 9.018 27.759 -42.515 1.00 41.38 333 ALA A C 1
ATOM 2605 O O . ALA A 1 333 ? 7.930 28.327 -42.445 1.00 41.38 333 ALA A O 1
ATOM 2606 N N . GLU A 1 334 ? 9.181 26.528 -42.015 1.00 42.59 334 GLU A N 1
ATOM 2607 C CA . GLU A 1 334 ? 8.045 25.730 -41.506 1.00 42.59 334 GLU A CA 1
ATOM 2608 C C . GLU A 1 334 ? 7.663 26.041 -40.047 1.00 42.59 334 GLU A C 1
ATOM 2610 O O . GLU A 1 334 ? 6.543 25.761 -39.618 1.00 42.59 334 GLU A O 1
ATOM 2615 N N . LEU A 1 335 ? 8.541 26.703 -39.287 1.00 39.44 335 LEU A N 1
ATOM 2616 C CA . LEU A 1 335 ? 8.278 27.078 -37.890 1.00 39.44 335 LEU A CA 1
ATOM 2617 C C . LEU A 1 335 ? 7.315 28.270 -37.737 1.00 39.44 335 LEU A C 1
ATOM 2619 O O . LEU A 1 335 ? 6.711 28.425 -36.679 1.00 39.44 335 LEU A O 1
ATOM 2623 N N . MET A 1 336 ? 7.122 29.080 -38.784 1.00 35.03 336 MET A N 1
ATOM 2624 C CA . MET A 1 336 ? 6.188 30.217 -38.759 1.00 35.03 336 MET A CA 1
ATOM 2625 C C . MET A 1 336 ? 4.742 29.829 -39.114 1.00 35.03 336 MET A C 1
ATOM 2627 O O . MET A 1 336 ? 3.818 30.550 -38.749 1.00 35.03 336 MET A O 1
ATOM 2631 N N . ALA A 1 337 ? 4.512 28.686 -39.772 1.00 39.47 337 ALA A N 1
ATOM 2632 C CA . ALA A 1 337 ? 3.165 28.263 -40.175 1.00 39.47 337 ALA A CA 1
ATOM 2633 C C . ALA A 1 337 ? 2.406 27.497 -39.072 1.00 39.47 337 ALA A C 1
ATOM 2635 O O . ALA A 1 337 ? 1.180 27.556 -39.011 1.00 39.47 337 ALA A O 1
ATOM 2636 N N . ALA A 1 338 ? 3.112 26.819 -38.159 1.00 36.81 338 ALA A N 1
ATOM 2637 C CA . ALA A 1 338 ? 2.484 26.041 -37.085 1.00 36.81 338 ALA A CA 1
ATOM 2638 C C . ALA A 1 338 ? 2.031 26.889 -35.876 1.00 36.81 338 ALA A C 1
ATOM 2640 O O . ALA A 1 338 ? 1.242 26.418 -35.059 1.00 36.81 338 ALA A O 1
ATOM 2641 N N . ALA A 1 339 ? 2.493 28.139 -35.763 1.00 36.22 339 ALA A N 1
ATOM 2642 C CA . ALA A 1 339 ? 2.164 29.028 -34.646 1.00 36.22 339 ALA A CA 1
ATOM 2643 C C . ALA A 1 339 ? 0.887 29.873 -34.857 1.00 36.22 339 ALA A C 1
ATOM 2645 O O . ALA A 1 339 ? 0.495 30.595 -33.947 1.00 36.22 339 ALA A O 1
ATOM 2646 N N . ALA A 1 340 ? 0.222 29.786 -36.017 1.00 38.47 340 ALA A N 1
ATOM 2647 C CA . ALA A 1 340 ? -0.902 30.665 -36.373 1.00 38.47 340 ALA A CA 1
ATOM 2648 C C . ALA A 1 340 ? -2.295 29.993 -36.405 1.00 38.47 340 ALA A C 1
ATOM 2650 O O . ALA A 1 340 ? -3.257 30.640 -36.804 1.00 38.47 340 ALA A O 1
ATOM 2651 N N . ILE A 1 341 ? -2.441 28.720 -36.006 1.00 42.41 341 ILE A N 1
ATOM 2652 C CA . ILE A 1 341 ? -3.728 27.982 -36.118 1.00 42.41 341 ILE A CA 1
ATOM 2653 C C . ILE A 1 341 ? -4.371 27.662 -34.749 1.00 42.41 341 ILE A C 1
ATOM 2655 O O . ILE A 1 341 ? -5.353 26.933 -34.663 1.00 42.41 341 ILE A O 1
ATOM 2659 N N . LEU A 1 342 ? -3.895 28.247 -33.650 1.00 39.91 342 LEU A N 1
ATOM 2660 C CA . LEU A 1 342 ? -4.546 28.089 -32.343 1.00 39.91 342 LEU A CA 1
ATOM 2661 C C . LEU A 1 342 ? -4.808 29.444 -31.681 1.00 39.91 342 LEU A C 1
ATOM 2663 O O . LEU A 1 342 ? -4.151 29.799 -30.709 1.00 39.91 342 LEU A O 1
ATOM 2667 N N . GLU A 1 343 ? -5.821 30.157 -32.177 1.00 34.97 343 GLU A N 1
ATOM 2668 C CA . GLU A 1 343 ? -6.630 31.047 -31.337 1.00 34.97 343 GLU A CA 1
ATOM 2669 C C . GLU A 1 343 ? -8.115 30.647 -31.423 1.00 34.97 343 GLU A C 1
ATOM 2671 O O . GLU A 1 343 ? -8.589 30.296 -32.507 1.00 34.97 343 GLU A O 1
ATOM 2676 N N . PRO A 1 344 ? -8.844 30.637 -30.291 1.00 48.34 344 PRO A N 1
ATOM 2677 C CA . PRO A 1 344 ? -10.220 30.163 -30.228 1.00 48.34 344 PRO A CA 1
ATOM 2678 C C . PRO A 1 344 ? -11.224 31.265 -30.599 1.00 48.34 344 PRO A C 1
ATOM 2680 O O . PRO A 1 344 ? -11.118 32.397 -30.129 1.00 48.34 344 PRO A O 1
ATOM 2683 N N . SER A 1 345 ? -12.236 30.893 -31.384 1.00 41.12 345 SER A N 1
ATOM 2684 C CA . SER A 1 345 ? -13.543 31.564 -31.442 1.00 41.12 345 SER A CA 1
ATOM 2685 C C . SER A 1 345 ? -14.508 30.939 -30.447 1.00 41.12 345 SER A C 1
ATOM 2687 O O . SER A 1 345 ? -14.568 29.684 -30.459 1.00 41.12 345 SER A O 1
#

Solvent-accessible surface area (backbone atoms only — not comparable to full-atom values): 19050 Å² total; per-residue (Å²): 101,61,39,77,88,50,34,42,53,82,75,84,57,67,29,44,55,88,39,76,69,24,71,75,40,79,83,45,93,45,59,36,35,45,15,46,44,26,31,75,28,40,24,83,85,62,49,63,55,90,66,54,64,43,51,46,84,80,41,83,81,66,64,50,52,56,40,87,69,59,85,85,64,84,65,94,60,96,61,77,73,76,80,49,63,34,22,29,44,30,44,63,10,28,32,38,42,40,34,38,33,37,40,43,49,69,62,44,55,50,50,34,47,51,52,30,61,75,47,59,89,44,85,51,54,68,89,76,52,73,59,55,57,39,60,52,49,52,18,38,33,40,27,28,30,53,80,28,22,31,16,76,85,31,66,43,44,53,56,40,70,98,34,80,82,55,70,59,60,68,96,74,53,48,11,65,76,36,71,74,16,60,45,35,18,69,38,5,33,50,41,29,63,53,40,45,18,41,94,42,57,74,34,66,66,42,30,54,57,45,57,67,34,54,55,45,72,69,49,46,64,44,74,57,36,80,90,77,68,40,67,26,19,34,43,39,31,33,37,22,54,47,58,63,63,13,61,48,34,33,49,50,60,39,23,58,24,36,63,52,96,89,43,68,73,31,31,26,59,52,62,46,56,93,96,52,77,30,35,40,58,40,40,36,99,79,44,72,46,76,48,68,79,41,69,66,35,44,44,80,79,45,71,50,80,44,78,46,60,10,74,51,33,48,53,48,52,54,54,55,53,55,52,52,57,71,78,54,74,78,65,84,72,62,70,68,65,74,75,72,79,81,76,89,131

Secondary structure (DSSP, 8-state):
-B-TTS-B-S-S--EETTSHHHHT-TT-TTEE-GGGTSTTS--TTSPPPP--EEEGGG-TT--SPBTT--TT--S--SSPP---SEEESSTT-EEEEEEEEEE-HHHHHHHHHHHHHHTTT-TTS-TT--S-HHHHHHHHHHTB-TTS-BTTT-SSS-TTTT-TTPPPP----HHHH-TT-SSS-TTSHHHHH--TTTTSTT-HHHHHHHHTT--EE--EEE--BTTTTBPPEEEEEEEES-TIIIIIHIIIIIIS-S-BTTB-S---SSS--TT--EEEEE--TT--EEEEEE---EEEEEEEEEEE--HHHHHHHHHHHHHHHHS----TTTTTTTTSS----

Radius of gyration: 24.7 Å; Cα contacts (8 Å, |Δi|>4): 661; chains: 1; bounding box: 53×56×71 Å

Mean predicted aligned error: 8.27 Å

Sequence (345 aa):
MKEPFGFVDGVSQPLIRGTLQAKRAEESIHLVSPGEFIIGYPDNLGYLPPTASVGRNDDPLDLLPTLGFDPFRQRPYFSSPQTTDRRDIGRNGTFLVVRHLEQNVDSFDAFVAEAAGQLHGNPRIPPNLQTGLSEWISAKMVGRWKDGTSLVRYPFAPGTKGRPWVQPDNEFLLGGEDPRGLRCPFGAHIRRANPRESFDPGSPVQLSISNKHRILRVGRPYPSNIITSAKPGLLFMCLNVDIERQFEFIQQVWGRAPSFHGLESEFDSILGYQGTENQLTIPTATGPIYLKGMRDFVTVRGSGYFFLPGRTAMRYLALTAGSATVAGKPEPAELMAAAAILEPS